Protein AF-A0A7L2WLI4-F1 (afdb_monomer)

Secondary structure (DSSP, 8-state):
--TTHHHHHHHHHHGGG-S-HHHHHHHHHHHHHHHTSHHHHHHHHHHHHS-S----S-------------HHHHHHHHHTS-SSS-HHHHHHHHHHHHHHH-S-SS-HHHHHHHHHHHHHH-TT-HHHHHHHHHHHTS-HHHHHHHHHH--HHHHHHHHHHHHHHTTTT---SS--TT-HHHHHHHHHHHHHHHHHHHHTTTSTTHHHHHHHHHT-GGGHHHHHHHHT-S-HHHHHHHHHHHHHHTTSTT--

Organism: Pandion haliaetus (NCBI:txid56262)

pLDDT: mean 70.43, std 18.92, range [28.69, 95.5]

Nearest PDB structures (foldseek):
  5ufl-assembly1_A  TM=8.492E-01  e=2.300E-17  Homo sapiens
  5ufl-assembly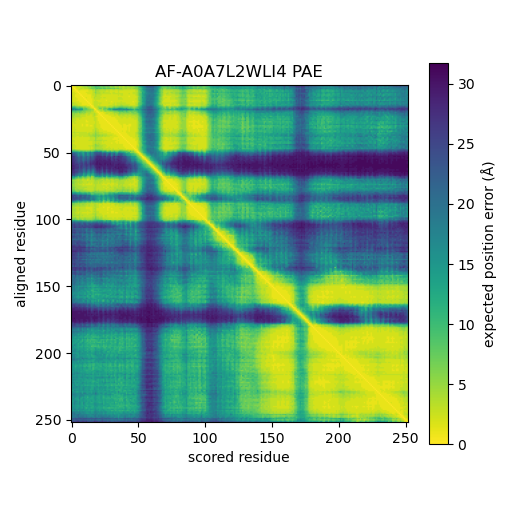1_B  TM=8.274E-01  e=3.151E-17  Homo sapiens
  7wtu-assembly1_K  TM=4.190E-01  e=8.688E-01  Homo sapiens
  5uwi-assembly1_C  TM=3.437E-01  e=1.425E+00  Saccharomyces cerevisiae
  7f70-assembly1_A  TM=2.544E-01  e=6.281E+00  Mycobacterium tuberculosis H37Rv

Sequence (252 aa):
RYEHFNSCLGQVLDLLHGRDPDSSFKILELLLAFCSVIELRHTLRQAILEPSGLPVSGNTRFVTRSKTFEPSVALVHLSSQPLDGSEDCSVLALQLFKEIFEVPRQIIEFKSFLAATFLKKCQRTVKAINVLTNILFIDEILKMHASKVLTASQCTSLIEHQFTYSGIDTGFGTKAVDSKMCKLAADTILKTLDLMSRLKQDVPGMEVSFYKILQDQRLIMPLTFALTSDHREQVQVGLRILFEAAHLPDFP

InterPro domains:
  IPR042510 Protein CIP2A [PTHR23161] (119-252)
  IPR048701 CIP2A, N-terminal [PF21044] (1-102)
  IPR048701 CIP2A, N-terminal [PF21044] (119-252)

Solvent-accessible surface area (backbone atoms only — not comparable to full-atom values): 14682 Å² total; per-residue (Å²): 132,72,88,58,49,70,62,54,47,52,57,57,45,60,50,54,75,52,90,48,65,71,61,41,35,55,50,40,53,51,54,46,56,36,48,76,36,71,71,48,28,55,53,52,35,47,68,44,69,49,70,97,78,73,82,85,73,90,76,94,74,96,69,82,86,65,86,74,84,51,52,47,59,41,42,52,52,44,47,58,56,72,73,80,89,50,53,66,42,25,50,41,38,41,51,42,49,40,64,58,57,69,59,84,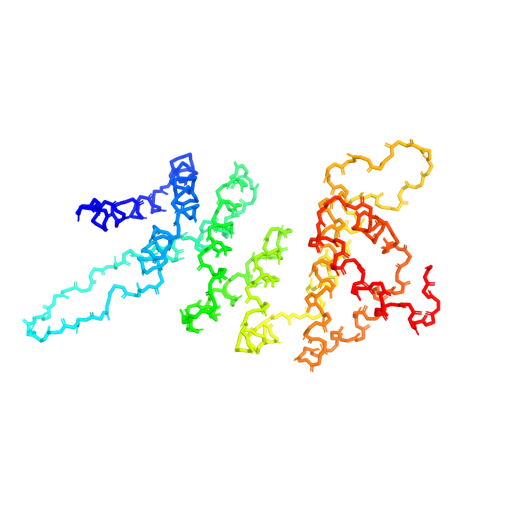74,89,62,72,70,61,52,46,54,47,50,55,54,44,66,74,59,50,87,77,49,64,65,53,51,58,34,49,45,59,56,46,73,68,36,74,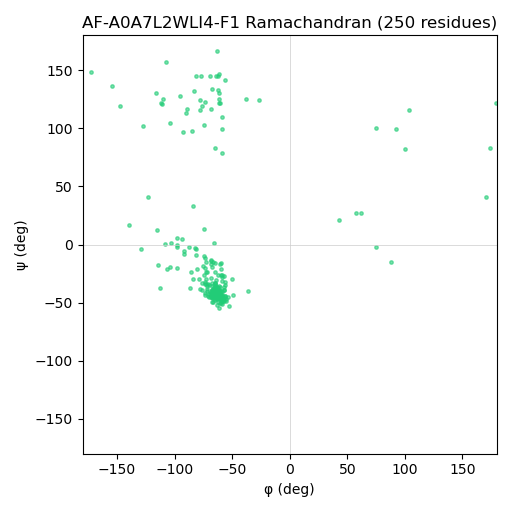70,44,45,58,49,46,34,75,72,53,51,39,67,59,55,50,52,51,42,52,48,36,49,64,74,47,51,79,81,70,80,86,78,101,75,76,90,78,47,70,60,43,56,50,35,23,54,37,42,53,49,51,49,57,45,41,70,74,36,25,89,67,21,82,64,21,44,66,53,46,58,56,52,53,43,36,69,76,47,57,59,34,40,50,55,19,65,72,43,91,45,66,71,45,27,54,53,28,50,53,53,46,65,65,30,71,78,45,82,76,46,117

Radius of gyration: 20.71 Å; Cα contacts (8 Å, |Δi|>4): 241; chains: 1; bounding box: 74×34×49 Å

Foldseek 3Di:
DDPCLLVVLLVLLVCLVDPDLVSLLVSLVVLVVLLVPPVSLVSNLCSQQPPPDDDPDDDDDDDDDDPPDRSVVSLLVQLQDDPPPRVSSVLSSLVSLQSSQLDQDDDLPSLLVSLQSLLVRVLDDLSSLVSLLSNVVRDPSSLLSNLVRDALVSLLVLLVVLLVVLPLPDDDDDDRLDDPSNLSSLLSNLSSLVSLVSNVVSHPPSVVSSLVVQLDPSNVSSLVSQCPDPDPVSNVSSVVSCVVSVPDPNRD

Structure (mmCIF, N/CA/C/O backbone):
data_AF-A0A7L2WLI4-F1
#
_entry.id   AF-A0A7L2WLI4-F1
#
loop_
_atom_site.group_PDB
_atom_site.id
_atom_site.type_symbol
_atom_site.label_atom_id
_atom_site.label_alt_id
_atom_site.label_comp_id
_atom_site.label_asym_id
_atom_site.label_entity_id
_atom_site.label_seq_id
_atom_site.pdbx_PDB_ins_code
_atom_site.Cartn_x
_atom_site.Cartn_y
_atom_site.Cartn_z
_atom_site.occupancy
_atom_site.B_iso_or_equiv
_atom_site.auth_seq_id
_atom_site.auth_comp_id
_atom_site.auth_asym_id
_atom_site.auth_atom_id
_atom_site.pdbx_PDB_model_num
ATOM 1 N N . ARG A 1 1 ? 22.230 -14.334 -23.430 1.00 73.12 1 ARG A N 1
ATOM 2 C CA . ARG A 1 1 ? 22.178 -13.083 -22.633 1.00 73.12 1 ARG A CA 1
ATOM 3 C C . ARG A 1 1 ? 22.424 -11.946 -23.615 1.00 73.12 1 ARG A C 1
ATOM 5 O O . ARG A 1 1 ? 23.382 -12.059 -24.362 1.00 73.12 1 ARG A O 1
ATOM 12 N N . TYR A 1 2 ? 21.539 -10.957 -23.719 1.00 87.19 2 TYR A N 1
ATOM 13 C CA . TYR A 1 2 ? 21.708 -9.882 -24.704 1.00 87.19 2 TYR A CA 1
ATOM 14 C C . TYR A 1 2 ? 22.785 -8.902 -24.223 1.00 87.19 2 TYR A C 1
ATOM 16 O O . TYR A 1 2 ? 22.653 -8.323 -23.148 1.00 87.19 2 TYR A O 1
ATOM 24 N N . GLU A 1 3 ? 23.864 -8.759 -24.990 1.00 85.50 3 GLU A N 1
ATOM 25 C CA . GLU A 1 3 ? 25.086 -8.061 -24.559 1.00 85.50 3 GLU A CA 1
ATOM 26 C C . GLU A 1 3 ? 24.889 -6.551 -24.394 1.00 85.50 3 GLU A C 1
ATOM 28 O O . GLU A 1 3 ? 25.499 -5.929 -23.528 1.00 85.50 3 GLU A O 1
ATOM 33 N N . HIS A 1 4 ? 23.968 -5.965 -25.160 1.00 89.12 4 HIS A N 1
ATOM 34 C CA . HIS A 1 4 ? 23.687 -4.531 -25.112 1.00 89.12 4 HIS A CA 1
ATOM 35 C C . HIS A 1 4 ? 22.547 -4.161 -24.159 1.00 89.12 4 HIS A C 1
ATOM 37 O O . HIS A 1 4 ? 22.184 -2.989 -24.086 1.00 89.12 4 HIS A O 1
ATOM 43 N N . PHE A 1 5 ? 21.993 -5.119 -23.403 1.00 87.62 5 PHE A N 1
ATOM 44 C CA . PHE A 1 5 ? 20.813 -4.882 -22.565 1.00 87.62 5 PHE A CA 1
ATOM 45 C C . PHE A 1 5 ? 21.002 -3.714 -21.590 1.00 87.62 5 PHE A C 1
ATOM 47 O O . PHE A 1 5 ? 20.150 -2.838 -21.537 1.00 87.62 5 PHE A O 1
ATOM 54 N N . ASN A 1 6 ? 22.135 -3.646 -20.883 1.00 85.31 6 ASN A N 1
ATOM 55 C CA . ASN A 1 6 ? 22.412 -2.569 -19.922 1.00 85.31 6 ASN A CA 1
ATOM 56 C C . ASN A 1 6 ? 22.463 -1.184 -20.585 1.00 85.31 6 ASN A C 1
ATOM 58 O O . ASN A 1 6 ? 21.967 -0.210 -20.027 1.00 85.31 6 ASN A O 1
ATOM 62 N N . SER A 1 7 ? 23.045 -1.098 -21.785 1.00 85.38 7 SER A N 1
ATOM 63 C CA . SER A 1 7 ? 23.128 0.162 -22.530 1.00 85.38 7 SER A CA 1
ATOM 64 C C . SER A 1 7 ? 21.759 0.583 -23.061 1.00 85.38 7 SER A C 1
ATOM 66 O O . SER A 1 7 ? 21.372 1.739 -22.902 1.00 85.38 7 SER A O 1
ATOM 68 N N . CYS A 1 8 ? 20.995 -0.361 -23.622 1.00 88.94 8 CYS A N 1
ATOM 69 C CA . CYS A 1 8 ? 19.622 -0.118 -24.057 1.00 88.94 8 CYS A CA 1
ATOM 70 C C . CYS A 1 8 ? 18.731 0.293 -22.881 1.00 88.94 8 CYS A C 1
ATOM 72 O O . CYS A 1 8 ? 17.931 1.210 -23.012 1.00 88.94 8 CYS A O 1
ATOM 74 N N . LEU A 1 9 ? 18.894 -0.346 -21.724 1.00 89.56 9 LEU A N 1
ATOM 75 C CA . LEU A 1 9 ? 18.141 -0.025 -20.522 1.00 89.56 9 LEU A CA 1
ATOM 76 C C . LEU A 1 9 ? 18.422 1.403 -20.038 1.00 89.56 9 LEU A C 1
ATOM 78 O O . LEU A 1 9 ? 17.476 2.112 -19.716 1.00 89.56 9 LEU A O 1
ATOM 82 N N . GLY A 1 10 ? 19.684 1.845 -20.031 1.00 86.00 10 GLY A N 1
ATOM 83 C CA . GLY A 1 10 ? 20.028 3.232 -19.698 1.00 86.00 10 GLY A CA 1
ATOM 84 C C . GLY A 1 10 ? 19.313 4.237 -20.604 1.00 86.00 10 GLY A C 1
ATOM 85 O O . GLY A 1 10 ? 18.655 5.147 -20.114 1.00 86.00 10 GLY A O 1
ATOM 86 N N . GLN A 1 11 ? 19.331 3.992 -21.918 1.00 87.56 11 GLN A N 1
ATOM 87 C CA . GLN A 1 11 ? 18.620 4.831 -22.891 1.00 87.56 11 GLN A CA 1
ATOM 88 C C . GLN A 1 11 ? 17.103 4.826 -22.664 1.00 87.56 11 GLN A C 1
ATOM 90 O O . GLN A 1 11 ? 16.466 5.869 -22.760 1.00 87.56 11 GLN A O 1
ATOM 95 N N . VAL A 1 12 ? 16.514 3.669 -22.339 1.00 89.88 12 VAL A N 1
ATOM 96 C CA . VAL A 1 12 ? 15.082 3.560 -22.011 1.00 89.88 12 VAL A CA 1
ATOM 97 C C . VAL A 1 12 ? 14.744 4.349 -20.744 1.00 89.88 12 VAL A C 1
ATOM 99 O O . VAL A 1 12 ? 13.711 5.011 -20.703 1.00 89.88 12 VAL A O 1
ATOM 102 N N . LEU A 1 13 ? 15.603 4.313 -19.722 1.00 87.31 13 LEU A N 1
ATOM 103 C CA . LEU A 1 13 ? 15.405 5.085 -18.494 1.00 87.31 13 LEU A CA 1
ATOM 104 C C . LEU A 1 13 ? 15.495 6.592 -18.755 1.00 87.31 13 LEU A C 1
ATOM 106 O O . LEU A 1 13 ? 14.666 7.327 -18.227 1.00 87.31 13 LEU A O 1
ATOM 110 N N . ASP A 1 14 ? 16.417 7.049 -19.606 1.00 85.00 14 ASP A N 1
ATOM 111 C CA . ASP A 1 14 ? 16.547 8.468 -19.980 1.00 85.00 14 ASP A CA 1
ATOM 112 C C . ASP A 1 14 ? 15.267 9.034 -20.624 1.00 85.00 14 ASP A C 1
ATOM 114 O O . ASP A 1 14 ? 14.954 10.220 -20.477 1.00 85.00 14 ASP A O 1
ATOM 118 N N . LEU A 1 15 ? 14.469 8.183 -21.280 1.00 86.62 15 LEU A N 1
ATOM 119 C CA . LEU A 1 15 ? 13.184 8.578 -21.861 1.00 86.62 15 LEU A CA 1
ATOM 120 C C . LEU A 1 15 ? 12.121 8.931 -20.802 1.00 86.62 15 LEU A C 1
ATOM 122 O O . LEU A 1 15 ? 11.161 9.627 -21.133 1.00 86.62 15 LEU A O 1
ATOM 126 N N . LEU A 1 16 ? 12.304 8.550 -19.529 1.00 81.69 16 LEU A N 1
ATOM 127 C CA . LEU A 1 16 ? 11.421 8.963 -18.425 1.00 81.69 16 LEU A CA 1
ATOM 128 C C . LEU A 1 16 ? 11.500 10.474 -18.127 1.00 81.69 16 LEU A C 1
ATOM 130 O O . LEU A 1 16 ? 10.628 11.004 -17.443 1.00 81.69 16 LEU A O 1
ATOM 134 N N . HIS A 1 17 ? 12.520 11.186 -18.628 1.00 73.38 17 HIS A N 1
ATOM 135 C CA . HIS A 1 17 ? 12.571 12.656 -18.581 1.00 73.38 17 HIS A CA 1
ATOM 136 C C . HIS A 1 17 ? 11.612 13.319 -19.594 1.00 73.38 17 HIS A C 1
ATOM 138 O O . HIS A 1 17 ? 11.440 14.544 -19.594 1.00 73.38 17 HIS A O 1
ATOM 144 N N . GLY A 1 18 ? 11.025 12.543 -20.510 1.00 68.81 18 GLY A N 1
ATOM 145 C CA . GLY A 1 18 ? 10.082 13.044 -21.502 1.00 68.81 18 GLY A CA 1
ATOM 146 C C . GLY A 1 18 ? 8.903 13.773 -20.852 1.00 68.81 18 GLY A C 1
ATOM 147 O O . GLY A 1 18 ? 8.398 13.370 -19.811 1.00 68.81 18 GLY A O 1
ATOM 148 N N . ARG A 1 19 ? 8.449 14.872 -21.467 1.00 65.88 19 ARG A N 1
ATOM 149 C CA . ARG A 1 19 ? 7.249 15.602 -21.011 1.00 65.88 19 ARG A CA 1
ATOM 150 C C . ARG A 1 19 ? 5.939 14.981 -21.498 1.00 65.88 19 ARG A C 1
ATOM 152 O O . ARG A 1 19 ? 4.883 15.494 -21.149 1.00 65.88 19 ARG A O 1
ATOM 159 N N . ASP A 1 20 ? 6.016 13.934 -22.315 1.00 82.25 20 ASP A N 1
ATOM 160 C CA . ASP A 1 20 ? 4.858 13.282 -22.912 1.00 82.25 20 ASP A CA 1
ATOM 161 C C . ASP A 1 20 ? 4.319 12.160 -21.998 1.00 82.25 20 ASP A C 1
ATOM 163 O O . ASP A 1 20 ? 5.048 11.192 -21.731 1.00 82.25 20 ASP A O 1
ATOM 167 N N . PRO A 1 21 ? 3.077 12.275 -21.488 1.00 76.00 21 PRO A N 1
ATOM 168 C CA . PRO A 1 21 ? 2.482 11.274 -20.605 1.00 76.00 21 PRO A CA 1
ATOM 169 C C . PRO A 1 21 ? 2.285 9.915 -21.283 1.00 76.00 21 PRO A C 1
ATOM 171 O O . PRO A 1 21 ? 2.561 8.895 -20.657 1.00 76.00 21 PRO A O 1
ATOM 174 N N . ASP A 1 22 ? 1.886 9.882 -22.558 1.00 81.75 22 ASP A N 1
ATOM 175 C CA . ASP A 1 22 ? 1.618 8.631 -23.284 1.00 81.75 22 ASP A CA 1
ATOM 176 C C . ASP A 1 22 ? 2.904 7.824 -23.512 1.00 81.75 22 ASP A C 1
ATOM 178 O O . ASP A 1 22 ? 2.949 6.608 -23.296 1.00 81.75 22 ASP A O 1
ATOM 182 N N . SER A 1 23 ? 3.993 8.507 -23.870 1.00 86.19 23 SER A N 1
ATOM 183 C CA . SER A 1 23 ? 5.324 7.899 -23.949 1.00 86.19 23 SER A CA 1
ATOM 184 C C . SER A 1 23 ? 5.785 7.381 -22.588 1.00 86.19 23 SER A C 1
ATOM 186 O O . SER A 1 23 ? 6.244 6.243 -22.485 1.00 86.19 23 SER A O 1
ATOM 188 N N . SER A 1 24 ? 5.624 8.183 -21.530 1.00 86.12 24 SER A N 1
ATOM 189 C CA . SER A 1 24 ? 5.993 7.791 -20.161 1.00 86.12 24 SER A CA 1
ATOM 190 C C . SER A 1 24 ? 5.220 6.555 -19.700 1.00 86.12 24 SER A C 1
ATOM 192 O O . SER A 1 24 ? 5.807 5.647 -19.112 1.00 86.12 24 SER A O 1
ATOM 194 N N . PHE A 1 25 ? 3.931 6.471 -20.031 1.00 85.06 25 PHE A N 1
ATOM 195 C CA . PHE A 1 25 ? 3.086 5.315 -19.751 1.00 85.06 25 PHE A CA 1
ATOM 196 C C . PHE A 1 25 ? 3.635 4.044 -20.408 1.00 85.06 25 PHE A C 1
ATOM 198 O O . PHE A 1 25 ? 3.858 3.041 -19.728 1.00 85.06 25 PHE A O 1
ATOM 205 N N . LYS A 1 26 ? 3.937 4.094 -21.712 1.00 90.00 26 LYS A N 1
ATOM 206 C CA . LYS A 1 26 ? 4.471 2.938 -22.452 1.00 90.00 26 LYS A CA 1
ATOM 207 C C . LYS A 1 26 ? 5.841 2.494 -21.956 1.00 90.00 26 LYS A C 1
ATOM 209 O O . LYS A 1 26 ? 6.119 1.296 -21.903 1.00 90.00 26 LYS A O 1
ATOM 214 N N . ILE A 1 27 ? 6.683 3.443 -21.556 1.00 91.38 27 ILE A N 1
ATOM 215 C CA . ILE A 1 27 ? 7.973 3.136 -20.936 1.00 91.38 27 ILE A CA 1
ATOM 216 C C . ILE A 1 27 ? 7.746 2.410 -19.608 1.00 91.38 27 ILE A C 1
ATOM 218 O O . ILE A 1 27 ? 8.353 1.369 -19.374 1.00 91.38 27 ILE A O 1
ATOM 222 N N . LEU A 1 28 ? 6.840 2.897 -18.757 1.00 88.69 28 LEU A N 1
ATOM 223 C CA . LEU A 1 28 ? 6.534 2.251 -17.480 1.00 88.69 28 LEU A CA 1
ATOM 224 C C . LEU A 1 28 ? 5.943 0.838 -17.656 1.00 88.69 28 LEU A C 1
ATOM 226 O O . LEU A 1 28 ? 6.337 -0.063 -16.915 1.00 88.69 28 LEU A O 1
ATOM 230 N N . GLU A 1 29 ? 5.075 0.608 -18.651 1.00 90.88 29 GLU A N 1
ATOM 231 C CA . GLU A 1 29 ? 4.583 -0.740 -18.998 1.00 90.88 29 GLU A CA 1
ATOM 232 C C . GLU A 1 29 ? 5.736 -1.684 -19.372 1.00 90.88 29 GLU A C 1
ATOM 234 O O . GLU A 1 29 ? 5.794 -2.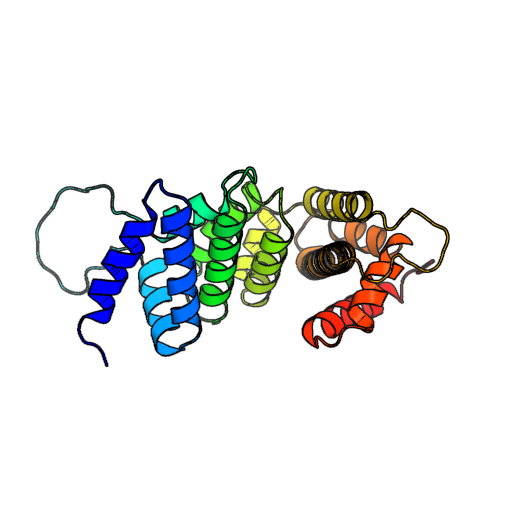821 -18.898 1.00 90.88 29 GLU A O 1
ATOM 239 N N . LEU A 1 30 ? 6.690 -1.208 -20.178 1.00 93.31 30 LEU A N 1
ATOM 240 C CA . LEU A 1 30 ? 7.869 -1.982 -20.566 1.00 93.31 30 LEU A CA 1
ATOM 241 C C . LEU A 1 30 ? 8.754 -2.326 -19.358 1.00 93.31 30 LEU A C 1
ATOM 243 O O . LEU A 1 30 ? 9.205 -3.465 -19.222 1.00 93.31 30 LEU A O 1
ATOM 247 N N . LEU A 1 31 ? 8.991 -1.364 -18.464 1.00 92.19 31 LEU A N 1
ATOM 248 C CA . LEU A 1 31 ? 9.792 -1.590 -17.259 1.00 92.19 31 LEU A CA 1
ATOM 249 C C . LEU A 1 31 ? 9.125 -2.611 -16.322 1.00 92.19 31 LEU A C 1
ATOM 251 O O . LEU A 1 31 ? 9.803 -3.483 -15.780 1.00 92.19 31 LEU A O 1
ATOM 255 N N . LEU A 1 32 ? 7.797 -2.569 -16.186 1.00 87.44 32 LEU A N 1
ATOM 256 C CA . LEU A 1 32 ? 7.033 -3.581 -15.448 1.00 87.44 32 LEU A CA 1
ATOM 257 C C . LEU A 1 32 ? 7.082 -4.961 -16.117 1.00 87.44 32 LEU A C 1
ATOM 259 O O . LEU A 1 32 ? 7.180 -5.982 -15.430 1.00 87.44 32 LEU A O 1
ATOM 263 N N . ALA A 1 33 ? 7.085 -5.019 -17.450 1.00 91.75 33 ALA A N 1
ATOM 264 C CA . ALA A 1 33 ? 7.297 -6.272 -18.168 1.00 91.75 33 ALA A CA 1
ATOM 265 C C . ALA A 1 33 ? 8.688 -6.863 -17.865 1.00 91.75 33 ALA A C 1
ATOM 267 O O . ALA A 1 33 ? 8.802 -8.067 -17.632 1.00 91.75 33 ALA A O 1
ATOM 268 N N . PHE A 1 34 ? 9.734 -6.032 -17.760 1.00 91.81 34 PHE A N 1
ATOM 269 C CA . PHE A 1 34 ? 11.053 -6.485 -17.300 1.00 91.81 34 PHE A CA 1
ATOM 270 C C . PHE A 1 34 ? 11.031 -6.997 -15.860 1.00 91.81 34 PHE A C 1
ATOM 272 O O . PHE A 1 34 ? 11.688 -7.996 -15.572 1.00 91.81 34 PHE A O 1
ATOM 279 N N . CYS A 1 35 ? 10.244 -6.391 -14.968 1.00 86.00 35 CYS A N 1
ATOM 280 C CA . CYS A 1 35 ? 10.073 -6.905 -13.610 1.00 86.00 35 CYS A CA 1
ATOM 281 C C . CYS A 1 35 ? 9.512 -8.334 -13.579 1.00 86.00 35 CYS A C 1
ATOM 283 O O . CYS A 1 35 ? 9.818 -9.074 -12.650 1.00 86.00 35 CYS A O 1
ATOM 285 N N . SER A 1 36 ? 8.761 -8.779 -14.587 1.00 87.75 36 SER A N 1
ATOM 286 C CA . SER A 1 36 ? 8.237 -10.155 -14.632 1.00 87.75 36 SER A CA 1
ATOM 287 C C . SER A 1 36 ? 9.327 -11.224 -14.838 1.00 87.75 36 SER A C 1
ATOM 289 O O . SER A 1 36 ? 9.072 -12.405 -14.615 1.00 87.75 36 SER A O 1
ATOM 291 N N . VAL A 1 37 ? 10.549 -10.829 -15.221 1.00 90.50 37 VAL A N 1
ATOM 292 C CA . VAL A 1 37 ? 11.717 -11.713 -15.375 1.00 90.50 37 VAL A CA 1
ATOM 293 C C . VAL A 1 37 ? 12.740 -11.397 -14.283 1.00 90.50 37 VAL A C 1
ATOM 295 O O . VAL A 1 37 ? 13.238 -10.276 -14.205 1.00 90.50 37 VAL A O 1
ATOM 298 N N . ILE A 1 38 ? 13.091 -12.381 -13.449 1.00 83.31 38 ILE A N 1
ATOM 299 C CA . ILE A 1 38 ? 13.920 -12.188 -12.242 1.00 83.31 38 ILE A CA 1
ATOM 300 C C . ILE A 1 38 ? 15.262 -11.514 -12.567 1.00 83.31 38 ILE A C 1
ATOM 302 O O . ILE A 1 38 ? 15.634 -10.527 -11.931 1.00 83.31 38 ILE A O 1
ATOM 306 N N . GLU A 1 39 ? 15.985 -11.997 -13.578 1.00 86.00 39 GLU A N 1
ATOM 307 C CA . GLU A 1 39 ? 17.292 -11.451 -13.950 1.00 86.00 39 GLU A CA 1
ATOM 308 C C . GLU A 1 39 ? 17.194 -10.009 -14.462 1.00 86.00 39 GLU A C 1
ATOM 310 O O . GLU A 1 39 ? 18.042 -9.181 -14.128 1.00 86.00 39 GLU A O 1
ATOM 315 N N . LEU A 1 40 ? 16.148 -9.687 -15.233 1.00 89.62 40 LEU A N 1
ATOM 316 C CA . LEU A 1 40 ? 15.933 -8.334 -15.752 1.00 89.62 40 LEU A CA 1
ATOM 317 C C . LEU A 1 40 ? 15.493 -7.381 -14.643 1.00 89.62 40 LEU A C 1
ATOM 319 O O . LEU A 1 40 ? 15.976 -6.254 -14.594 1.00 89.62 40 LEU A O 1
ATOM 323 N N . ARG A 1 41 ? 14.650 -7.845 -13.712 1.00 86.06 41 ARG A N 1
ATOM 324 C CA . ARG A 1 41 ? 14.264 -7.108 -12.502 1.00 86.06 41 ARG A CA 1
ATOM 325 C C . ARG A 1 41 ? 15.492 -6.706 -11.687 1.00 86.06 41 ARG A C 1
ATOM 327 O O . ARG A 1 41 ? 15.584 -5.561 -11.250 1.00 86.06 41 ARG A O 1
ATOM 334 N N . HIS A 1 42 ? 16.449 -7.617 -11.503 1.00 82.62 42 HIS A N 1
ATOM 335 C CA . HIS A 1 42 ? 17.697 -7.322 -10.793 1.00 82.62 42 HIS A CA 1
ATOM 336 C C . HIS A 1 42 ? 18.537 -6.257 -11.500 1.00 82.62 42 HIS A C 1
ATOM 338 O O . HIS A 1 42 ? 18.996 -5.314 -10.856 1.00 82.62 42 HIS A O 1
ATOM 344 N N . THR A 1 43 ? 18.702 -6.372 -12.816 1.00 86.50 43 THR A N 1
ATOM 345 C CA . THR A 1 43 ? 19.438 -5.384 -13.612 1.00 86.50 43 THR A CA 1
ATOM 346 C C . THR A 1 43 ? 18.744 -4.020 -13.626 1.00 86.50 43 THR A C 1
ATOM 348 O O . THR A 1 43 ? 19.392 -2.994 -13.437 1.00 86.50 43 THR A O 1
ATOM 351 N N . LEU A 1 44 ? 17.419 -4.002 -13.776 1.00 87.44 44 LEU A N 1
ATOM 352 C CA . LEU A 1 44 ? 16.588 -2.801 -13.713 1.00 87.44 44 LEU A CA 1
ATOM 353 C C . LEU A 1 44 ? 16.710 -2.095 -12.364 1.00 87.44 44 LEU A C 1
ATOM 355 O O . LEU A 1 44 ? 16.902 -0.883 -12.300 1.00 87.44 44 LEU A O 1
ATOM 359 N N . ARG A 1 45 ? 16.657 -2.869 -11.281 1.00 79.44 45 ARG A N 1
ATOM 360 C CA . ARG A 1 45 ? 16.852 -2.368 -9.924 1.00 79.44 45 ARG A CA 1
ATOM 361 C C . ARG A 1 45 ? 18.216 -1.705 -9.752 1.00 79.44 45 ARG A C 1
ATOM 363 O O . ARG A 1 45 ? 18.272 -0.621 -9.182 1.00 79.44 45 ARG A O 1
ATOM 370 N N . GLN A 1 46 ? 19.290 -2.347 -10.210 1.00 78.69 46 GLN A N 1
ATOM 371 C CA . GLN A 1 46 ? 20.635 -1.770 -10.137 1.00 78.69 46 GLN A CA 1
ATOM 372 C C . GLN A 1 46 ? 20.703 -0.453 -10.912 1.00 78.69 46 GLN A C 1
ATOM 374 O O . GLN A 1 46 ? 21.143 0.546 -10.362 1.00 78.69 46 GLN A O 1
ATOM 379 N N . ALA A 1 47 ? 20.168 -0.416 -12.133 1.00 83.00 47 ALA A N 1
ATOM 380 C CA . ALA A 1 47 ? 20.173 0.788 -12.961 1.00 83.00 47 ALA A CA 1
ATOM 381 C C . ALA A 1 47 ? 19.361 1.961 -12.372 1.00 83.00 47 ALA A C 1
ATOM 383 O O . ALA A 1 47 ? 19.696 3.116 -12.616 1.00 83.00 47 ALA A O 1
ATOM 384 N N . ILE A 1 48 ? 18.292 1.685 -11.616 1.00 79.12 48 ILE A N 1
ATOM 385 C CA . ILE A 1 48 ? 17.442 2.724 -11.010 1.00 79.12 48 ILE A CA 1
ATOM 386 C C . ILE A 1 48 ? 17.973 3.188 -9.649 1.00 79.12 48 ILE A C 1
ATOM 388 O O . ILE A 1 48 ? 17.829 4.365 -9.311 1.00 79.12 48 ILE A O 1
ATOM 392 N N . LEU A 1 49 ? 18.518 2.273 -8.841 1.00 70.88 49 LEU A N 1
ATOM 393 C CA . LEU A 1 49 ? 18.854 2.548 -7.443 1.00 70.88 49 LEU A CA 1
ATOM 394 C C . LEU A 1 49 ? 20.344 2.763 -7.177 1.00 70.88 49 LEU A C 1
ATOM 396 O O . LEU A 1 49 ? 20.673 3.317 -6.127 1.00 70.88 49 LEU A O 1
ATOM 400 N N . GLU A 1 50 ? 21.242 2.322 -8.058 1.00 67.75 50 GLU A N 1
ATOM 401 C CA . GLU A 1 50 ? 22.646 2.691 -7.921 1.00 67.75 50 GLU A CA 1
ATOM 402 C C . GLU A 1 50 ? 22.843 4.120 -8.436 1.00 67.75 50 GLU A C 1
ATOM 404 O O . GLU A 1 50 ? 22.497 4.419 -9.581 1.00 67.75 50 GLU A O 1
ATOM 409 N N . PRO A 1 51 ? 23.395 5.030 -7.616 1.00 49.34 51 PRO A N 1
ATOM 410 C CA . PRO A 1 51 ? 23.804 6.327 -8.113 1.00 49.34 51 PRO A CA 1
ATOM 411 C C . PRO A 1 51 ? 24.886 6.101 -9.167 1.00 49.34 51 PRO A C 1
ATOM 413 O O . PRO A 1 51 ? 25.854 5.378 -8.926 1.00 49.34 51 PRO A O 1
ATOM 416 N N . SER A 1 52 ? 24.735 6.732 -10.329 1.00 48.09 52 SER A N 1
ATOM 417 C CA . SER A 1 52 ? 25.756 6.815 -11.376 1.00 48.09 52 SER A CA 1
ATOM 418 C C . SER A 1 52 ? 27.016 7.489 -10.809 1.00 48.09 52 SER A C 1
ATOM 420 O O . SER A 1 52 ? 27.211 8.693 -10.963 1.00 48.09 52 SER A O 1
ATOM 422 N N . GLY A 1 53 ? 27.836 6.752 -10.056 1.00 45.47 53 GLY A N 1
ATOM 423 C CA . GLY A 1 53 ? 28.833 7.377 -9.192 1.00 45.47 53 GLY A CA 1
ATOM 424 C C . GLY A 1 53 ? 29.565 6.455 -8.221 1.00 45.47 53 GLY A C 1
ATOM 425 O O . GLY A 1 53 ? 29.831 6.871 -7.099 1.00 45.47 53 GLY A O 1
ATOM 426 N N . LEU A 1 54 ?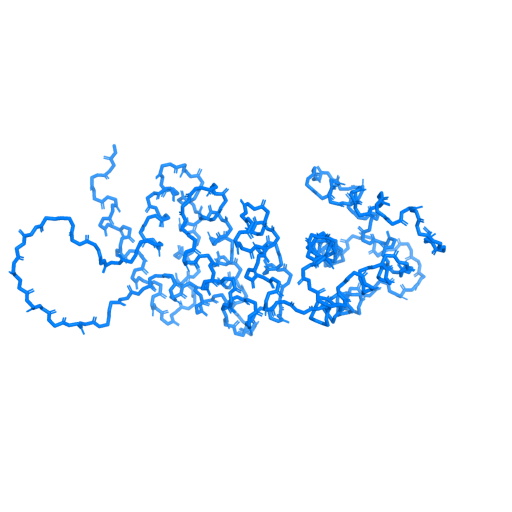 29.954 5.248 -8.634 1.00 28.83 54 LEU A N 1
ATOM 427 C CA . LEU A 1 54 ? 31.073 4.539 -8.005 1.00 28.83 54 LEU A CA 1
ATOM 428 C C . LEU A 1 54 ? 32.066 4.113 -9.093 1.00 28.83 54 LEU A C 1
ATOM 430 O O . LEU A 1 54 ? 31.822 3.138 -9.802 1.00 28.83 54 LEU A O 1
ATOM 434 N N . PRO A 1 55 ? 33.191 4.831 -9.263 1.00 33.78 55 PRO A N 1
ATOM 435 C CA . PRO A 1 55 ? 34.285 4.333 -10.072 1.00 33.78 55 PRO A CA 1
ATOM 436 C C . PRO A 1 55 ? 34.991 3.232 -9.276 1.00 33.78 55 PRO A C 1
ATOM 438 O O . PRO A 1 55 ? 35.773 3.504 -8.366 1.00 33.78 55 PRO A O 1
ATOM 441 N N . VAL A 1 56 ? 34.734 1.972 -9.622 1.00 36.31 56 VAL A N 1
ATOM 442 C CA . VAL A 1 56 ? 35.721 0.925 -9.356 1.00 36.31 56 VAL A CA 1
ATOM 443 C C . VAL A 1 56 ? 36.788 1.058 -10.436 1.00 36.31 56 VAL A C 1
ATOM 445 O O . VAL A 1 56 ? 36.520 0.838 -11.613 1.00 36.31 56 VAL A O 1
ATOM 448 N N . SER A 1 57 ? 37.996 1.395 -9.987 1.00 36.94 57 SER A N 1
ATOM 449 C CA . SER A 1 57 ? 39.262 1.468 -10.726 1.00 36.94 57 SER A CA 1
ATOM 450 C C . SER A 1 57 ? 39.721 2.884 -11.081 1.00 36.94 57 SER A C 1
ATOM 452 O O . SER A 1 57 ? 39.076 3.634 -11.811 1.00 36.94 57 SER A O 1
ATOM 454 N N . GLY A 1 58 ? 40.867 3.244 -10.501 1.00 37.09 58 GLY A N 1
ATOM 455 C CA . GLY A 1 58 ? 41.472 4.560 -10.588 1.00 37.09 58 GLY A CA 1
ATOM 456 C C . GLY A 1 58 ? 41.966 4.906 -11.988 1.00 37.09 58 GLY A C 1
ATOM 457 O O . GLY A 1 58 ? 42.684 4.139 -12.618 1.00 37.09 58 GLY A O 1
ATOM 458 N N . ASN A 1 59 ? 41.641 6.112 -12.441 1.00 28.69 59 ASN A N 1
ATOM 459 C CA . ASN A 1 59 ? 42.645 7.116 -12.774 1.00 28.69 59 ASN A CA 1
ATOM 460 C C . ASN A 1 59 ? 41.977 8.456 -13.103 1.00 28.69 59 ASN A C 1
ATOM 462 O O . ASN A 1 59 ? 40.858 8.538 -13.596 1.00 28.69 59 ASN A O 1
ATOM 466 N N . THR A 1 60 ? 42.719 9.501 -12.763 1.00 37.94 60 THR A N 1
ATOM 467 C CA . THR A 1 60 ? 42.508 10.933 -12.983 1.00 37.94 60 THR A CA 1
ATOM 468 C C . THR A 1 60 ? 41.652 11.328 -14.197 1.00 37.94 60 THR A C 1
ATOM 470 O O . THR A 1 60 ? 42.019 11.064 -15.338 1.00 37.94 60 THR A O 1
ATOM 473 N N . ARG A 1 61 ? 40.580 12.102 -13.950 1.00 32.00 61 ARG A N 1
ATOM 474 C CA . ARG A 1 61 ? 40.274 13.389 -14.619 1.00 32.00 61 ARG A CA 1
ATOM 475 C C . ARG A 1 61 ? 38.964 13.983 -14.092 1.00 32.00 61 ARG A C 1
ATOM 477 O O . ARG A 1 61 ? 37.906 13.373 -14.183 1.00 32.00 61 ARG A O 1
ATOM 484 N N . PHE A 1 62 ? 39.058 15.204 -13.566 1.00 37.56 62 PHE A N 1
ATOM 485 C CA . PHE A 1 62 ? 37.919 16.085 -13.324 1.00 37.56 62 PHE A CA 1
ATOM 486 C C . PHE A 1 62 ? 37.195 16.332 -14.654 1.00 37.56 62 PHE A C 1
ATOM 488 O O . PHE A 1 62 ? 37.731 17.010 -15.530 1.00 37.56 62 PHE A O 1
ATOM 495 N N . VAL A 1 63 ? 35.991 15.781 -14.802 1.00 32.78 63 VAL A N 1
ATOM 496 C CA . VAL A 1 63 ? 35.066 16.118 -15.887 1.00 32.78 63 VAL A CA 1
ATOM 497 C C . VAL A 1 63 ? 33.828 16.745 -15.259 1.00 32.78 63 VAL A C 1
ATOM 499 O O . VAL A 1 63 ? 33.283 16.267 -14.268 1.00 32.78 63 VAL A O 1
ATOM 502 N N . THR A 1 64 ? 33.463 17.887 -15.823 1.00 30.81 64 THR A N 1
ATOM 503 C CA . THR A 1 64 ? 32.331 18.755 -15.507 1.00 30.81 64 THR A CA 1
ATOM 504 C C . THR A 1 64 ? 31.057 17.994 -15.142 1.00 30.81 64 THR A C 1
ATOM 506 O O . THR A 1 64 ? 30.553 17.197 -15.928 1.00 30.81 64 THR A O 1
ATOM 509 N N . ARG A 1 65 ? 30.514 18.311 -13.961 1.00 37.88 65 ARG A N 1
ATOM 510 C CA . ARG A 1 65 ? 29.233 17.838 -13.423 1.00 37.88 65 ARG A CA 1
ATOM 511 C C . ARG A 1 65 ? 28.074 18.354 -14.290 1.00 37.88 65 ARG A C 1
ATOM 513 O O . ARG A 1 65 ? 27.479 19.386 -13.982 1.00 37.88 65 ARG A O 1
ATOM 520 N N . SER A 1 66 ? 27.773 17.672 -15.395 1.00 39.06 66 SER A N 1
ATOM 521 C CA . SER A 1 66 ? 26.460 17.768 -16.037 1.00 39.06 66 SER A CA 1
ATOM 522 C C . SER A 1 66 ? 25.417 17.218 -15.060 1.00 39.06 66 SER A C 1
ATOM 524 O O . SER A 1 66 ? 25.720 16.331 -14.263 1.00 39.06 66 SER A O 1
ATOM 526 N N . LYS A 1 67 ? 24.204 17.786 -15.047 1.00 42.56 67 LYS A N 1
ATOM 527 C CA . LYS A 1 67 ? 23.087 17.252 -14.254 1.00 42.56 67 LYS A CA 1
ATOM 528 C C . LYS A 1 67 ? 22.840 15.815 -14.718 1.00 42.56 67 LYS A C 1
ATOM 530 O O . LYS A 1 67 ? 22.246 15.617 -15.772 1.00 42.56 67 LYS A O 1
ATOM 535 N N . THR A 1 68 ? 23.356 14.840 -13.982 1.00 56.09 68 THR A N 1
ATOM 536 C CA . THR A 1 68 ? 23.106 13.424 -14.224 1.00 56.09 68 THR A CA 1
ATOM 537 C C . THR A 1 68 ? 21.610 13.202 -14.086 1.00 56.09 68 THR A C 1
ATOM 539 O O . THR A 1 68 ? 21.023 13.558 -13.064 1.00 56.09 68 THR A O 1
ATOM 542 N N . PHE A 1 69 ? 20.979 12.701 -15.146 1.00 63.88 69 PHE A N 1
ATOM 543 C CA . PHE A 1 69 ? 19.599 12.257 -15.068 1.00 63.88 69 PHE A CA 1
ATOM 544 C C . PHE A 1 69 ? 19.537 11.122 -14.043 1.00 63.88 69 PHE A C 1
ATOM 546 O O . PHE A 1 69 ? 20.276 10.147 -14.154 1.00 63.88 69 PHE A O 1
ATOM 553 N N . GLU A 1 70 ? 18.718 11.295 -13.009 1.00 72.94 70 GLU A N 1
ATOM 554 C CA . GLU A 1 70 ? 18.508 10.293 -11.969 1.00 72.94 70 GLU A CA 1
ATOM 555 C C . GLU A 1 70 ? 17.145 9.630 -12.222 1.00 72.94 70 GLU A C 1
ATOM 557 O O . GLU A 1 70 ? 16.107 10.250 -11.953 1.00 72.94 70 GLU A O 1
ATOM 562 N N . PRO A 1 71 ? 17.112 8.385 -12.744 1.00 75.38 71 PRO A N 1
ATOM 563 C CA . PRO A 1 71 ? 15.868 7.687 -13.084 1.00 75.38 71 PRO A CA 1
ATOM 564 C C . PRO A 1 71 ? 14.916 7.579 -11.893 1.00 75.38 71 PRO A C 1
ATOM 566 O O . PRO A 1 71 ? 13.701 7.701 -12.016 1.00 75.38 71 PRO A O 1
ATOM 569 N N . SER A 1 72 ? 15.483 7.414 -10.706 1.00 70.88 72 SER A N 1
ATOM 570 C CA . SER A 1 72 ? 14.766 7.385 -9.444 1.00 70.88 72 SER A CA 1
ATOM 571 C C . SER A 1 72 ? 14.047 8.698 -9.113 1.00 70.88 72 SER A C 1
ATOM 573 O O . SER A 1 72 ? 12.897 8.668 -8.675 1.00 70.88 72 SER A O 1
ATOM 575 N N . VAL A 1 73 ? 14.668 9.853 -9.366 1.00 72.62 73 VAL A N 1
ATOM 576 C CA . VAL A 1 73 ? 14.039 11.172 -9.188 1.00 72.62 73 VAL A CA 1
ATOM 577 C C . VAL A 1 73 ? 12.915 11.376 -10.201 1.00 72.62 73 VAL A C 1
ATOM 579 O O . VAL A 1 73 ? 11.857 11.894 -9.839 1.00 72.62 73 VAL A O 1
ATOM 582 N N . ALA A 1 74 ? 13.101 10.925 -11.445 1.00 77.38 74 ALA A N 1
ATOM 583 C CA . ALA A 1 74 ? 12.057 10.967 -12.468 1.00 77.38 74 ALA A CA 1
ATOM 584 C C . ALA A 1 74 ? 10.840 10.115 -12.073 1.00 77.38 74 ALA A C 1
ATOM 586 O O . ALA A 1 74 ? 9.709 10.594 -12.132 1.00 77.38 74 ALA A O 1
ATOM 587 N N . LEU A 1 75 ? 11.059 8.896 -11.572 1.00 75.19 75 LEU A N 1
ATOM 588 C CA . LEU A 1 75 ? 9.985 8.029 -11.076 1.00 75.19 75 LEU A CA 1
ATOM 589 C C . LEU A 1 75 ? 9.265 8.626 -9.858 1.00 75.19 75 LEU A C 1
ATOM 591 O O . LEU A 1 75 ? 8.036 8.579 -9.781 1.00 75.19 75 LEU A O 1
ATOM 595 N N . VAL A 1 76 ? 9.998 9.255 -8.931 1.00 70.50 76 VAL A N 1
ATOM 596 C CA . VAL A 1 76 ? 9.391 9.997 -7.813 1.00 70.50 76 VAL A CA 1
ATOM 597 C C . VAL A 1 76 ? 8.540 11.155 -8.340 1.00 70.50 76 VAL A C 1
ATOM 599 O O . VAL A 1 76 ? 7.410 11.344 -7.890 1.00 70.50 76 VAL A O 1
ATOM 602 N N . HIS A 1 77 ? 9.031 11.912 -9.320 1.00 73.62 77 HIS A N 1
ATOM 603 C CA . HIS A 1 77 ? 8.280 13.006 -9.933 1.00 73.62 77 HIS A CA 1
ATOM 604 C C . HIS A 1 77 ? 7.001 12.524 -10.632 1.00 73.62 77 HIS A C 1
ATOM 606 O O . HIS A 1 77 ? 5.953 13.142 -10.437 1.00 73.62 77 HIS A O 1
ATOM 612 N N . LEU A 1 78 ? 7.071 11.420 -11.383 1.00 75.69 78 LEU A N 1
ATOM 613 C CA . LEU A 1 78 ? 5.922 10.793 -12.047 1.00 75.69 78 LEU A CA 1
ATOM 614 C C . LEU A 1 78 ? 4.888 10.308 -11.031 1.00 75.69 78 LEU A C 1
ATOM 616 O O . LEU A 1 78 ? 3.713 10.620 -11.164 1.00 75.69 78 LEU A O 1
ATOM 620 N N . SER A 1 79 ? 5.325 9.657 -9.952 1.00 67.75 79 SER A N 1
ATOM 621 C CA . SER A 1 79 ? 4.426 9.224 -8.871 1.00 67.75 79 SER A CA 1
ATOM 622 C C . SER A 1 79 ? 3.761 10.375 -8.099 1.00 67.75 79 SER A C 1
ATOM 624 O O . SER A 1 79 ? 2.796 10.156 -7.374 1.00 67.75 79 SER A O 1
ATOM 626 N N . SER A 1 80 ? 4.283 11.599 -8.240 1.00 62.28 80 SER A N 1
ATOM 627 C CA . SER A 1 80 ? 3.847 12.787 -7.498 1.00 62.28 80 SER A CA 1
ATOM 628 C C . SER A 1 80 ? 2.960 13.743 -8.304 1.00 62.28 80 SER A C 1
ATOM 630 O O . SER A 1 80 ? 2.643 14.821 -7.793 1.00 62.28 80 SER A O 1
ATOM 632 N N . GLN A 1 81 ? 2.629 13.427 -9.560 1.00 62.44 81 GLN A N 1
ATOM 633 C CA . GLN A 1 81 ? 1.809 14.308 -10.399 1.00 62.44 81 GLN A CA 1
ATOM 634 C C . GLN A 1 81 ? 0.354 14.384 -9.893 1.00 62.44 81 GLN A C 1
ATOM 636 O O . GLN A 1 81 ? -0.168 13.387 -9.386 1.00 62.44 81 GLN A O 1
ATOM 641 N N . PRO A 1 82 ? -0.313 15.553 -10.003 1.00 53.84 82 PRO A N 1
ATOM 642 C CA . PRO A 1 82 ? -1.730 15.693 -9.671 1.00 53.84 82 PRO A CA 1
ATOM 643 C C . PRO A 1 82 ? -2.600 14.799 -10.569 1.00 53.84 82 PRO A C 1
ATOM 645 O O . PRO A 1 82 ? -2.278 14.572 -11.730 1.00 53.84 82 PRO A O 1
ATOM 648 N N . LEU A 1 83 ? -3.705 14.293 -10.015 1.00 54.31 83 LEU A N 1
ATOM 649 C CA . LEU A 1 83 ? -4.541 13.232 -10.602 1.00 54.31 83 LEU A CA 1
ATOM 650 C C . LEU A 1 83 ? -5.431 13.680 -11.780 1.00 54.31 83 LEU A C 1
ATOM 652 O O . LEU A 1 83 ? -6.306 12.933 -12.202 1.00 54.31 83 LEU A O 1
ATOM 656 N N . ASP A 1 84 ? -5.206 14.858 -12.356 1.00 44.56 84 ASP A N 1
ATOM 657 C CA . ASP A 1 84 ? -6.003 15.329 -13.488 1.00 44.56 84 ASP A CA 1
ATOM 658 C C . ASP A 1 84 ? -5.434 14.756 -14.801 1.00 44.56 84 ASP A C 1
ATOM 660 O O . ASP A 1 84 ? -4.453 15.251 -15.353 1.00 44.56 84 ASP A O 1
ATOM 664 N N . GLY A 1 85 ? -6.035 13.663 -15.284 1.00 49.38 85 GLY A N 1
ATOM 665 C CA . GLY A 1 85 ? -5.835 13.106 -16.633 1.00 49.38 85 GLY A CA 1
ATOM 666 C C . GLY A 1 85 ? -4.684 12.105 -16.829 1.00 49.38 85 GLY A C 1
ATOM 667 O O . GLY A 1 85 ? -4.692 11.392 -17.823 1.00 49.38 85 GLY A O 1
ATOM 668 N N . SER A 1 86 ? -3.731 11.994 -15.894 1.00 54.34 86 SER A N 1
ATOM 669 C CA . SER A 1 86 ? -2.564 11.085 -15.972 1.00 54.34 86 SER A CA 1
ATOM 670 C C . SER A 1 86 ? -2.481 10.130 -14.766 1.00 54.34 86 SER A C 1
ATOM 672 O O . SER A 1 86 ? -1.400 9.890 -14.216 1.00 54.34 86 SER A O 1
ATOM 674 N N . GLU A 1 87 ? -3.617 9.586 -14.318 1.00 57.88 87 GLU A N 1
ATOM 675 C CA . GLU A 1 87 ? -3.638 8.600 -13.224 1.00 57.88 87 GLU A CA 1
ATOM 676 C C . GLU A 1 87 ? -2.760 7.384 -13.550 1.00 57.88 87 GLU A C 1
ATOM 678 O O . GLU A 1 87 ? -2.044 6.876 -12.688 1.00 57.88 87 GLU A O 1
ATOM 683 N N . ASP A 1 88 ? -2.736 6.974 -14.813 1.00 68.69 88 ASP A N 1
ATOM 684 C CA . ASP A 1 88 ? -2.076 5.759 -15.271 1.00 68.69 88 ASP A CA 1
ATOM 685 C C . ASP A 1 88 ? -0.550 5.765 -15.056 1.00 68.69 88 ASP A C 1
ATOM 687 O O . ASP A 1 88 ? 0.007 4.798 -14.533 1.00 68.69 88 ASP A O 1
ATOM 691 N N . CYS A 1 89 ? 0.143 6.873 -15.339 1.00 74.06 89 CYS A N 1
ATOM 692 C CA . CYS A 1 89 ? 1.594 6.973 -15.121 1.00 74.06 89 CYS A CA 1
ATOM 693 C C . CYS A 1 89 ? 1.975 6.932 -13.638 1.00 74.06 89 CYS A C 1
ATOM 695 O O . CYS A 1 89 ? 2.907 6.224 -13.253 1.00 74.06 89 CYS A O 1
ATOM 697 N N . SER A 1 90 ? 1.246 7.659 -12.787 1.00 72.31 90 SER A N 1
ATOM 698 C CA . SER A 1 90 ? 1.492 7.670 -11.339 1.00 72.31 90 SER A CA 1
ATOM 699 C C . SER A 1 90 ? 1.314 6.272 -10.743 1.00 72.31 90 SER A C 1
ATOM 701 O O . SER A 1 90 ? 2.091 5.839 -9.890 1.00 72.31 90 SER A O 1
ATOM 703 N N . VAL A 1 91 ? 0.310 5.543 -11.236 1.00 68.88 91 VAL A N 1
ATOM 704 C CA . VAL A 1 91 ? -0.009 4.166 -10.851 1.00 68.88 91 VAL A CA 1
ATOM 705 C C . VAL A 1 91 ? 1.084 3.194 -11.275 1.00 68.88 91 VAL A C 1
ATOM 707 O O . VAL A 1 91 ? 1.534 2.405 -10.442 1.00 68.88 91 VAL A O 1
ATOM 710 N N . LEU A 1 92 ? 1.524 3.240 -12.535 1.00 75.50 92 LEU A N 1
ATOM 711 C CA . LEU A 1 92 ? 2.573 2.341 -13.014 1.00 75.50 92 LEU A CA 1
ATOM 712 C C . LEU A 1 92 ? 3.923 2.647 -12.356 1.00 75.50 92 LEU A C 1
ATOM 714 O O . LEU A 1 92 ? 4.651 1.718 -12.022 1.00 75.50 92 LEU A O 1
ATOM 718 N N . ALA A 1 93 ? 4.241 3.919 -12.091 1.00 77.94 93 ALA A N 1
ATOM 719 C CA . ALA A 1 93 ? 5.446 4.299 -11.352 1.00 77.94 93 ALA A CA 1
ATOM 720 C C . ALA A 1 93 ? 5.433 3.730 -9.922 1.00 77.94 93 ALA A C 1
ATOM 722 O O . ALA A 1 93 ? 6.421 3.156 -9.465 1.00 77.94 93 ALA A O 1
ATOM 723 N N . LEU A 1 94 ? 4.292 3.824 -9.231 1.00 70.06 94 LEU A N 1
ATOM 724 C CA . LEU A 1 94 ? 4.068 3.197 -7.925 1.00 70.06 94 LEU A CA 1
ATOM 725 C C . LEU A 1 94 ? 4.231 1.671 -7.978 1.00 70.06 94 LEU A C 1
ATOM 727 O O . LEU A 1 94 ? 4.907 1.083 -7.133 1.00 70.06 94 LEU A O 1
ATOM 731 N N . GLN A 1 95 ? 3.633 1.022 -8.977 1.00 71.25 95 GLN A N 1
ATOM 732 C CA . GLN A 1 95 ? 3.743 -0.423 -9.162 1.00 71.25 95 GLN A CA 1
ATOM 733 C C . GLN A 1 95 ? 5.185 -0.847 -9.460 1.00 71.25 95 GLN A C 1
ATOM 735 O O . GLN A 1 95 ? 5.658 -1.839 -8.914 1.00 71.25 95 GLN A O 1
ATOM 740 N N . LEU A 1 96 ? 5.912 -0.066 -10.256 1.00 79.06 96 LEU A N 1
ATOM 741 C CA . LEU A 1 96 ? 7.312 -0.320 -10.564 1.00 79.06 96 LEU A CA 1
ATOM 742 C C . LEU A 1 96 ? 8.174 -0.235 -9.301 1.00 79.06 96 LEU A C 1
ATOM 744 O O . LEU A 1 96 ? 9.017 -1.100 -9.071 1.00 79.06 96 LEU A O 1
ATOM 748 N N . PHE A 1 97 ? 7.916 0.747 -8.431 1.00 73.75 97 PHE A N 1
ATOM 749 C CA . PHE A 1 97 ? 8.561 0.793 -7.122 1.00 73.75 97 PHE A CA 1
ATOM 750 C C . PHE A 1 97 ? 8.262 -0.460 -6.294 1.00 73.75 97 PHE A C 1
ATOM 752 O O . PHE A 1 97 ? 9.198 -1.038 -5.744 1.00 73.75 97 PHE A O 1
ATOM 759 N N . LYS A 1 98 ? 7.009 -0.935 -6.250 1.00 69.88 98 LYS A N 1
ATOM 760 C CA . LYS A 1 98 ? 6.672 -2.197 -5.566 1.00 69.88 98 LYS A CA 1
ATOM 761 C C . LYS A 1 98 ? 7.554 -3.351 -6.059 1.00 69.88 98 LYS A C 1
ATOM 763 O O . LYS A 1 98 ? 8.206 -3.991 -5.242 1.00 69.88 98 LYS A O 1
ATOM 768 N N . GLU A 1 99 ? 7.617 -3.577 -7.371 1.00 75.25 99 GLU A N 1
ATOM 769 C CA . GLU A 1 99 ? 8.372 -4.691 -7.967 1.00 75.25 99 GLU A CA 1
ATOM 770 C C . GLU A 1 99 ? 9.887 -4.586 -7.723 1.00 75.25 99 GLU A C 1
ATOM 772 O O . GLU A 1 99 ? 10.564 -5.585 -7.467 1.00 75.25 99 GLU A O 1
ATOM 777 N N . ILE A 1 100 ? 10.440 -3.370 -7.782 1.00 75.31 100 ILE A N 1
ATOM 778 C CA . ILE A 1 100 ? 11.870 -3.115 -7.558 1.00 75.31 100 ILE A CA 1
ATOM 779 C C . ILE A 1 100 ? 12.251 -3.327 -6.081 1.00 75.31 100 ILE A C 1
ATOM 781 O O . ILE A 1 100 ? 13.354 -3.806 -5.788 1.00 75.31 100 ILE A O 1
ATOM 785 N N . PHE A 1 101 ? 11.353 -2.997 -5.147 1.00 65.31 101 PHE A N 1
ATOM 786 C CA . PHE A 1 101 ? 11.595 -3.103 -3.704 1.00 65.31 101 PHE A CA 1
ATOM 787 C C . PHE A 1 101 ? 11.160 -4.431 -3.071 1.00 65.31 101 PHE A C 1
ATOM 789 O O . PHE A 1 101 ? 11.520 -4.673 -1.919 1.00 65.31 101 PHE A O 1
ATOM 796 N N . GLU A 1 102 ? 10.468 -5.308 -3.802 1.00 59.72 102 GLU A N 1
ATOM 797 C CA . GLU A 1 102 ?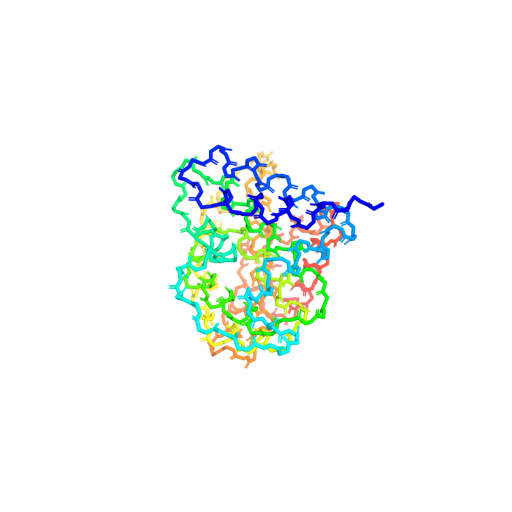 9.982 -6.608 -3.309 1.00 59.72 102 GLU A CA 1
ATOM 798 C C . GLU A 1 102 ? 11.112 -7.548 -2.828 1.00 59.72 102 GLU A C 1
ATOM 800 O O . GLU A 1 102 ? 10.879 -8.437 -2.012 1.00 59.72 102 GLU A O 1
ATOM 805 N N . VAL A 1 103 ? 12.366 -7.344 -3.264 1.00 50.66 103 VAL A N 1
ATOM 806 C CA . VAL A 1 103 ? 13.485 -8.232 -2.893 1.00 50.66 103 VAL A CA 1
ATOM 807 C C . VAL A 1 103 ? 14.285 -7.704 -1.679 1.00 50.66 103 VAL A C 1
ATOM 809 O O . VAL A 1 103 ? 14.800 -6.579 -1.738 1.00 50.66 103 VAL A O 1
ATOM 812 N N . PRO A 1 104 ? 14.517 -8.511 -0.613 1.00 48.09 104 PRO A N 1
ATOM 813 C CA . PRO A 1 104 ? 14.829 -8.008 0.734 1.00 48.09 104 PRO A CA 1
ATOM 814 C C . PRO A 1 104 ? 16.165 -7.299 0.953 1.00 48.09 104 PRO A C 1
ATOM 816 O O . PRO A 1 104 ? 16.330 -6.609 1.956 1.00 48.09 104 PRO A O 1
ATOM 819 N N . ARG A 1 105 ? 17.162 -7.467 0.085 1.00 48.59 105 ARG A N 1
ATOM 820 C CA . ARG A 1 105 ? 18.539 -7.094 0.438 1.00 48.59 105 ARG A CA 1
ATOM 821 C C . ARG A 1 105 ? 19.037 -5.877 -0.315 1.00 48.59 105 ARG A C 1
ATOM 823 O O . ARG A 1 105 ? 19.060 -5.894 -1.536 1.00 48.59 105 ARG A O 1
ATOM 830 N N . GLN A 1 106 ? 19.484 -4.893 0.469 1.00 46.62 106 GLN A N 1
ATOM 831 C CA . GLN A 1 106 ? 20.354 -3.761 0.123 1.00 46.62 106 GLN A CA 1
ATOM 832 C C . GLN A 1 106 ? 19.683 -2.647 -0.675 1.00 46.62 106 GLN A C 1
ATOM 834 O O . GLN A 1 106 ? 19.501 -2.772 -1.874 1.00 46.62 106 GLN A O 1
ATOM 839 N N . ILE A 1 107 ? 19.305 -1.570 0.015 1.00 46.09 107 ILE A N 1
ATOM 840 C CA . ILE A 1 107 ? 19.527 -0.158 -0.355 1.00 46.09 107 ILE A CA 1
ATOM 841 C C . ILE A 1 107 ? 18.766 0.656 0.701 1.00 46.09 107 ILE A C 1
ATOM 843 O O . ILE A 1 107 ? 17.596 0.984 0.558 1.00 46.09 107 ILE A O 1
ATOM 847 N N . ILE A 1 108 ? 19.414 0.869 1.844 1.00 42.94 108 ILE A N 1
ATOM 848 C CA . ILE A 1 108 ? 18.823 1.499 3.036 1.00 42.94 108 ILE A CA 1
ATOM 849 C C . ILE A 1 108 ? 18.657 3.017 2.826 1.00 42.94 108 ILE A C 1
ATOM 851 O O . ILE A 1 108 ? 17.669 3.604 3.259 1.00 42.94 108 ILE A O 1
ATOM 855 N N . GLU A 1 109 ? 19.577 3.641 2.085 1.00 40.50 109 GLU A N 1
ATOM 856 C CA . GLU A 1 109 ? 19.607 5.094 1.862 1.00 40.50 109 GLU A CA 1
ATOM 857 C C . GLU A 1 109 ? 18.561 5.573 0.847 1.00 40.50 109 GLU A C 1
ATOM 859 O O . GLU A 1 109 ? 17.902 6.587 1.062 1.00 40.50 109 GLU A O 1
ATOM 864 N N . PHE A 1 110 ? 18.332 4.818 -0.232 1.00 43.56 110 PHE A N 1
ATOM 865 C CA . PHE A 1 110 ? 17.318 5.188 -1.224 1.00 43.56 110 PHE A CA 1
ATOM 866 C C . PHE A 1 110 ? 15.900 4.897 -0.720 1.00 43.56 110 PHE A C 1
ATOM 868 O O . PHE A 1 110 ? 14.973 5.654 -0.994 1.00 43.56 110 PHE A O 1
ATOM 875 N N . LYS A 1 111 ? 15.732 3.839 0.086 1.00 46.91 111 LYS A N 1
ATOM 876 C CA . LYS A 1 111 ? 14.459 3.479 0.721 1.00 46.91 111 LYS A CA 1
ATOM 877 C C . LYS A 1 111 ? 13.979 4.551 1.713 1.00 46.91 111 LYS A C 1
ATOM 879 O O . LYS A 1 111 ? 12.783 4.836 1.746 1.00 46.91 111 LYS A O 1
ATOM 884 N N . SER A 1 112 ? 14.878 5.186 2.473 1.00 41.56 112 SER A N 1
ATOM 885 C CA . SER A 1 112 ? 14.516 6.276 3.397 1.00 41.56 112 SER A CA 1
ATOM 886 C C . SER A 1 112 ? 14.152 7.575 2.665 1.00 41.56 112 SER A C 1
ATOM 888 O O . SER A 1 112 ? 13.171 8.229 3.027 1.00 41.56 112 SER A O 1
ATOM 890 N N . PHE A 1 113 ? 14.880 7.912 1.593 1.00 42.03 113 PHE A N 1
ATOM 891 C CA . PHE A 1 113 ? 14.588 9.057 0.726 1.00 42.03 113 PHE A CA 1
ATOM 892 C C . PHE A 1 113 ? 13.250 8.895 -0.008 1.00 42.03 113 PHE A C 1
ATOM 894 O O . PHE A 1 113 ? 12.448 9.835 -0.068 1.00 42.03 113 PHE A O 1
ATOM 901 N N . LEU A 1 114 ? 12.973 7.686 -0.510 1.00 48.50 114 LEU A N 1
ATOM 902 C CA . LEU A 1 114 ? 11.709 7.365 -1.159 1.00 48.50 114 LEU A CA 1
ATOM 903 C C . LEU A 1 114 ? 10.561 7.383 -0.153 1.00 48.50 114 LEU A C 1
ATOM 905 O O . LEU A 1 114 ? 9.566 8.034 -0.425 1.00 48.50 114 LEU A O 1
ATOM 909 N N . ALA A 1 115 ? 10.706 6.770 1.028 1.00 47.88 115 ALA A N 1
ATOM 910 C CA . ALA A 1 115 ? 9.682 6.800 2.072 1.00 47.88 115 ALA A CA 1
ATOM 911 C C . ALA A 1 115 ? 9.345 8.238 2.501 1.00 47.88 115 ALA A C 1
ATOM 913 O O . ALA A 1 115 ? 8.174 8.595 2.544 1.00 47.88 115 ALA A O 1
ATOM 914 N N . ALA A 1 116 ? 10.340 9.100 2.737 1.00 40.06 116 ALA A N 1
ATOM 915 C CA . ALA A 1 116 ? 10.105 10.494 3.123 1.00 40.06 116 ALA A CA 1
ATOM 916 C C . ALA A 1 116 ? 9.452 11.328 2.003 1.00 40.06 116 ALA A C 1
ATOM 918 O O . ALA A 1 116 ? 8.565 12.143 2.271 1.00 40.06 116 ALA A O 1
ATOM 919 N N . THR A 1 117 ? 9.857 11.117 0.746 1.00 42.12 117 THR A N 1
ATOM 920 C CA . THR A 1 117 ? 9.318 11.868 -0.400 1.00 42.12 117 THR A CA 1
ATOM 921 C C . THR A 1 117 ? 7.943 11.353 -0.827 1.00 42.12 117 THR A C 1
ATOM 923 O O . THR A 1 117 ? 7.059 12.164 -1.103 1.00 42.12 117 THR A O 1
ATOM 926 N N . PHE A 1 118 ? 7.720 10.035 -0.793 1.00 48.66 118 PHE A N 1
ATOM 927 C CA . PHE A 1 118 ? 6.406 9.420 -0.986 1.00 48.66 118 PHE A CA 1
ATOM 928 C C . PHE A 1 118 ? 5.450 9.841 0.123 1.00 48.66 118 PHE A C 1
ATOM 930 O O . PHE A 1 118 ? 4.400 10.378 -0.192 1.00 48.66 118 PHE A O 1
ATOM 937 N N . LEU A 1 119 ? 5.801 9.706 1.404 1.00 43.16 119 LEU A N 1
ATOM 938 C CA . LEU A 1 119 ? 4.906 10.067 2.514 1.00 43.16 119 LEU A CA 1
ATOM 939 C C . LEU A 1 119 ? 4.510 11.553 2.503 1.00 43.16 119 LEU A C 1
ATOM 941 O O . LEU A 1 119 ? 3.361 11.881 2.786 1.00 43.16 119 LEU A O 1
ATOM 945 N N . LYS A 1 120 ? 5.424 12.456 2.117 1.00 39.44 120 LYS A N 1
ATOM 946 C CA . LYS A 1 120 ? 5.147 13.902 2.051 1.00 39.44 120 LYS A CA 1
ATOM 947 C C . LYS A 1 120 ? 4.224 14.303 0.888 1.00 39.44 120 LYS A C 1
ATOM 949 O O . LYS A 1 120 ? 3.592 15.353 0.966 1.00 39.44 120 LYS A O 1
ATOM 954 N N . LYS A 1 121 ? 4.152 13.508 -0.189 1.00 42.06 121 LYS A N 1
ATOM 955 C CA . LYS A 1 121 ? 3.381 13.821 -1.415 1.00 42.06 121 LYS A CA 1
ATOM 956 C C . LYS A 1 121 ? 2.201 12.876 -1.683 1.00 42.06 121 LYS A C 1
ATOM 958 O O . LYS A 1 121 ? 1.278 13.257 -2.393 1.00 42.06 121 LYS A O 1
ATOM 963 N N . CYS A 1 122 ? 2.170 11.695 -1.062 1.00 42.56 122 CYS A N 1
ATOM 964 C CA . CYS A 1 122 ? 1.137 10.658 -1.204 1.00 42.56 122 CYS A CA 1
ATOM 965 C C . CYS A 1 122 ? -0.080 10.870 -0.306 1.00 42.56 122 CYS A C 1
ATOM 967 O O . CYS A 1 122 ? -0.742 9.918 0.101 1.00 42.56 122 CYS A O 1
ATOM 969 N N . GLN A 1 123 ? -0.439 12.122 -0.049 1.00 40.19 123 GLN A N 1
ATOM 970 C CA . GLN A 1 123 ? -1.660 12.462 0.673 1.00 40.19 123 GLN A CA 1
ATOM 971 C C . GLN A 1 123 ? -2.940 12.075 -0.109 1.00 40.19 123 GLN A C 1
ATO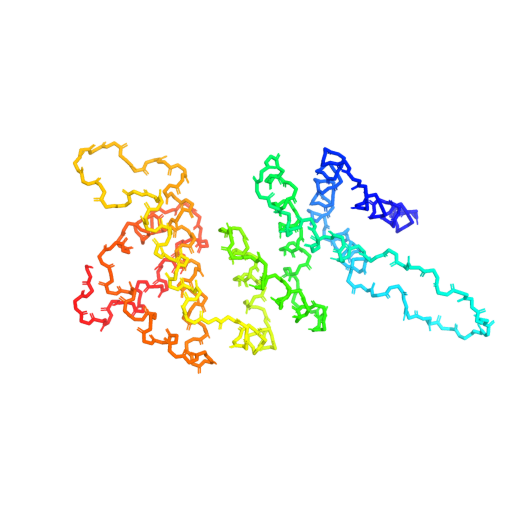M 973 O O . GLN A 1 123 ? -4.037 12.359 0.358 1.00 40.19 123 GLN A O 1
ATOM 978 N N . ARG A 1 124 ? -2.831 11.474 -1.312 1.00 46.97 124 ARG A N 1
ATOM 979 C CA . ARG A 1 124 ? -3.930 11.406 -2.289 1.00 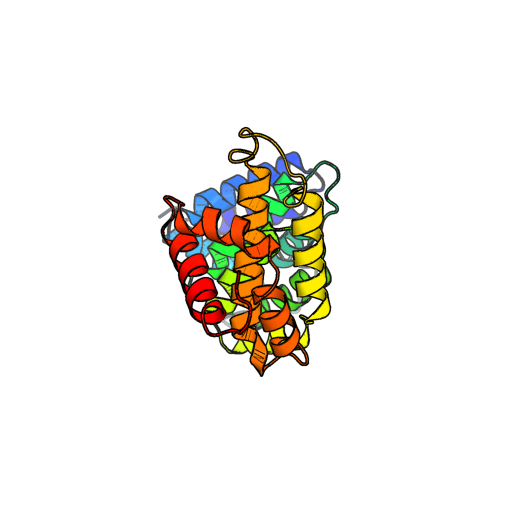46.97 124 ARG A CA 1
ATOM 980 C C . ARG A 1 124 ? -4.308 10.051 -2.896 1.00 46.97 124 ARG A C 1
ATOM 982 O O . ARG A 1 124 ? -5.310 10.037 -3.600 1.00 46.97 124 ARG A O 1
ATOM 989 N N . THR A 1 125 ? -3.648 8.912 -2.642 1.00 46.62 125 THR A N 1
ATOM 990 C CA . THR A 1 125 ? -4.134 7.668 -3.291 1.00 46.62 125 THR A CA 1
ATOM 991 C C . THR A 1 125 ? -3.817 6.348 -2.590 1.00 46.62 125 THR A C 1
ATOM 993 O O . THR A 1 125 ? -2.684 6.051 -2.225 1.00 46.62 125 THR A O 1
ATOM 996 N N . VAL A 1 126 ? -4.845 5.496 -2.551 1.00 44.25 126 VAL A N 1
ATOM 997 C CA . VAL A 1 126 ? -4.891 4.069 -2.176 1.00 44.25 126 VAL A CA 1
ATOM 998 C C . VAL A 1 126 ? -3.663 3.247 -2.590 1.00 44.25 126 VAL A C 1
ATOM 1000 O O . VAL A 1 126 ? -3.170 2.404 -1.842 1.00 44.25 126 VAL A O 1
ATOM 1003 N N . LYS A 1 127 ? -3.133 3.495 -3.789 1.00 47.44 127 LYS A N 1
ATOM 1004 C CA . LYS A 1 127 ? -2.015 2.733 -4.360 1.00 47.44 127 LYS A CA 1
ATOM 1005 C C . LYS A 1 127 ? -0.666 3.064 -3.711 1.00 47.44 127 LYS A C 1
ATOM 1007 O O . LYS A 1 127 ? 0.191 2.189 -3.648 1.00 47.44 127 LYS A O 1
ATOM 1012 N N . ALA A 1 128 ? -0.502 4.264 -3.149 1.00 51.06 128 ALA A N 1
ATOM 1013 C CA . ALA A 1 128 ? 0.676 4.606 -2.356 1.00 51.06 128 ALA A CA 1
ATOM 1014 C C . ALA A 1 128 ? 0.722 3.822 -1.040 1.00 51.06 128 ALA A C 1
ATOM 1016 O O . ALA A 1 128 ? 1.798 3.415 -0.617 1.00 51.06 128 ALA A O 1
ATOM 1017 N N . ILE A 1 129 ? -0.436 3.524 -0.442 1.00 50.69 129 ILE A N 1
ATOM 1018 C CA . ILE A 1 129 ? -0.525 2.693 0.767 1.00 50.69 129 ILE A CA 1
ATOM 1019 C C . ILE A 1 129 ? -0.095 1.260 0.457 1.00 50.69 129 ILE A C 1
ATOM 1021 O O . ILE A 1 129 ? 0.700 0.707 1.197 1.00 50.69 129 ILE A O 1
ATOM 1025 N N . ASN A 1 130 ? -0.512 0.682 -0.676 1.00 46.38 130 ASN A N 1
ATOM 1026 C CA . ASN A 1 130 ? -0.052 -0.651 -1.101 1.00 46.38 130 ASN A CA 1
ATOM 1027 C C . ASN A 1 130 ? 1.472 -0.748 -1.239 1.00 46.38 130 ASN A C 1
ATOM 1029 O O . ASN A 1 130 ? 2.066 -1.771 -0.893 1.00 46.38 130 ASN A O 1
ATOM 1033 N N . VAL A 1 131 ? 2.099 0.306 -1.760 1.00 49.78 131 VAL A N 1
ATOM 1034 C CA . VAL A 1 131 ? 3.555 0.387 -1.913 1.00 49.78 131 VAL A CA 1
ATOM 1035 C C . VAL A 1 131 ? 4.223 0.597 -0.555 1.00 49.78 131 VAL A C 1
ATOM 1037 O O . VAL A 1 131 ? 5.177 -0.104 -0.240 1.00 49.78 131 VAL A O 1
ATOM 1040 N N . LEU A 1 132 ? 3.686 1.481 0.290 1.00 52.56 132 LEU A N 1
ATOM 1041 C CA . LEU A 1 132 ? 4.191 1.729 1.642 1.00 52.56 132 LEU A CA 1
ATOM 1042 C C . LEU A 1 132 ? 4.065 0.491 2.538 1.00 52.56 132 LEU A C 1
ATOM 1044 O O . LEU A 1 132 ? 5.046 0.123 3.172 1.00 52.56 132 LEU A O 1
ATOM 1048 N N . THR A 1 133 ? 2.923 -0.202 2.548 1.00 50.91 133 THR A N 1
ATOM 1049 C CA . THR A 1 133 ? 2.718 -1.440 3.315 1.00 50.91 133 THR A CA 1
ATOM 1050 C C . THR A 1 133 ? 3.709 -2.518 2.870 1.00 50.91 133 THR A C 1
ATOM 1052 O O . THR A 1 133 ? 4.384 -3.089 3.717 1.00 50.91 133 THR A O 1
ATOM 1055 N N . ASN A 1 134 ? 3.910 -2.744 1.565 1.00 47.78 134 ASN A N 1
ATOM 1056 C CA . ASN A 1 134 ? 4.896 -3.730 1.093 1.00 47.78 134 ASN A CA 1
ATOM 1057 C C . ASN A 1 134 ? 6.354 -3.331 1.389 1.00 47.78 134 ASN A C 1
ATOM 1059 O O . ASN A 1 134 ? 7.153 -4.176 1.784 1.00 47.78 134 ASN A O 1
ATOM 1063 N N . ILE A 1 135 ? 6.707 -2.048 1.246 1.00 48.34 135 ILE A N 1
ATOM 1064 C CA . ILE A 1 135 ? 8.059 -1.542 1.536 1.00 48.34 135 ILE A CA 1
ATOM 1065 C C . ILE A 1 135 ? 8.370 -1.629 3.039 1.00 48.34 135 ILE A C 1
ATOM 1067 O O . ILE A 1 135 ? 9.481 -2.003 3.418 1.00 48.34 135 ILE A O 1
ATOM 1071 N N . LEU A 1 136 ? 7.393 -1.339 3.903 1.00 49.47 136 LEU A N 1
ATOM 1072 C CA . LEU A 1 136 ? 7.549 -1.359 5.361 1.00 49.47 136 LEU A CA 1
ATOM 1073 C C . LEU A 1 136 ? 7.595 -2.765 5.959 1.00 49.47 136 LEU A C 1
ATOM 1075 O O . LEU A 1 136 ? 8.078 -2.935 7.075 1.00 49.47 136 LEU A O 1
ATOM 1079 N N . PHE A 1 137 ? 7.136 -3.778 5.227 1.00 48.97 137 PHE A N 1
ATOM 1080 C CA . PHE A 1 137 ? 7.132 -5.167 5.689 1.00 48.97 137 PHE A CA 1
ATOM 1081 C C . PHE A 1 137 ? 8.516 -5.825 5.735 1.00 48.97 137 PHE A C 1
ATOM 1083 O O . PHE A 1 137 ? 8.653 -6.893 6.328 1.00 48.97 137 PHE A O 1
ATOM 1090 N N . ILE A 1 138 ? 9.526 -5.229 5.097 1.00 47.22 138 ILE A N 1
ATOM 1091 C CA . ILE A 1 138 ? 10.803 -5.900 4.819 1.00 47.22 138 ILE A CA 1
ATOM 1092 C C . ILE A 1 138 ? 11.952 -5.401 5.723 1.00 47.22 138 ILE A C 1
ATOM 1094 O O . ILE A 1 138 ? 12.939 -6.119 5.876 1.00 47.22 138 ILE A O 1
ATOM 1098 N N . ASP A 1 139 ? 11.867 -4.207 6.329 1.00 52.59 139 ASP A N 1
ATOM 1099 C CA . ASP A 1 139 ? 13.041 -3.549 6.933 1.00 52.59 139 ASP A CA 1
ATOM 1100 C C . ASP A 1 139 ? 12.713 -2.695 8.183 1.00 52.59 139 ASP A C 1
ATOM 1102 O O . ASP A 1 139 ? 11.989 -1.700 8.100 1.00 52.59 139 ASP A O 1
ATOM 1106 N N . GLU A 1 140 ? 13.293 -3.034 9.343 1.00 56.94 140 GLU A N 1
ATOM 1107 C CA . GLU A 1 140 ? 13.163 -2.274 10.607 1.00 56.94 140 GLU A CA 1
ATOM 1108 C C . GLU A 1 140 ? 13.684 -0.827 10.490 1.00 56.94 140 GLU A C 1
ATOM 1110 O O . GLU A 1 140 ? 13.202 0.081 11.172 1.00 56.94 140 GLU A O 1
ATOM 1115 N N . ILE A 1 141 ? 14.624 -0.562 9.576 1.00 53.84 141 ILE A N 1
ATOM 1116 C CA . ILE A 1 141 ? 15.135 0.797 9.343 1.00 53.84 141 ILE A CA 1
ATOM 1117 C C . ILE A 1 141 ? 14.072 1.658 8.645 1.00 53.84 141 ILE A C 1
ATOM 1119 O O . ILE A 1 141 ? 13.938 2.853 8.927 1.00 53.84 141 ILE A O 1
ATOM 1123 N N . LEU A 1 142 ? 13.263 1.056 7.770 1.00 54.53 142 LEU A N 1
ATOM 1124 C CA . LEU A 1 142 ? 12.148 1.747 7.125 1.00 54.53 142 LEU A CA 1
ATOM 1125 C C . LEU A 1 142 ? 10.998 2.012 8.084 1.00 54.53 142 LEU A C 1
ATOM 1127 O O . LEU A 1 142 ? 10.386 3.076 8.003 1.00 54.53 142 LEU A O 1
ATOM 1131 N N . LYS A 1 143 ? 10.750 1.093 9.019 1.00 63.34 143 LYS A N 1
ATOM 1132 C CA . LYS A 1 143 ? 9.802 1.291 10.117 1.00 63.34 143 LYS A CA 1
ATOM 1133 C C . LYS A 1 143 ? 10.165 2.530 10.947 1.00 63.34 143 LYS A C 1
ATOM 1135 O O . LYS A 1 143 ? 9.306 3.383 11.161 1.00 63.34 143 LYS A O 1
ATOM 1140 N N . MET A 1 144 ? 11.446 2.700 11.295 1.00 63.41 144 MET A N 1
ATOM 1141 C CA . MET A 1 144 ? 11.947 3.892 12.003 1.00 63.41 144 MET A CA 1
ATOM 1142 C C . MET A 1 144 ? 11.805 5.189 11.188 1.00 63.41 144 MET A C 1
ATOM 1144 O O . MET A 1 144 ? 11.543 6.257 11.740 1.00 63.41 144 MET A O 1
ATOM 1148 N N . HIS A 1 145 ? 12.012 5.142 9.871 1.00 58.28 145 HIS A N 1
ATOM 1149 C CA . HIS A 1 145 ? 11.829 6.328 9.031 1.00 58.28 145 HIS A CA 1
ATOM 1150 C C . HIS A 1 145 ? 10.356 6.680 8.832 1.00 58.28 145 HIS A C 1
ATOM 1152 O O . HIS A 1 145 ? 9.997 7.854 8.921 1.00 58.28 145 HIS A O 1
ATOM 1158 N N . ALA A 1 146 ? 9.498 5.686 8.606 1.00 61.75 146 ALA A N 1
ATOM 1159 C CA . ALA A 1 146 ? 8.063 5.900 8.501 1.00 61.75 146 ALA A CA 1
ATOM 1160 C C . ALA A 1 146 ? 7.480 6.435 9.806 1.00 61.75 146 ALA A C 1
ATOM 1162 O O . ALA A 1 146 ? 6.675 7.358 9.742 1.00 61.75 146 ALA A O 1
ATOM 1163 N N . SER A 1 147 ? 7.930 5.963 10.973 1.00 68.06 147 SER A N 1
ATOM 1164 C CA . SER A 1 147 ? 7.439 6.481 12.254 1.00 68.06 147 SER A CA 1
ATOM 1165 C C . SER A 1 147 ? 7.797 7.950 12.511 1.00 68.06 147 SER A C 1
ATOM 1167 O O . SER A 1 147 ? 7.091 8.644 13.237 1.00 68.06 147 SER A O 1
ATOM 1169 N N . LYS A 1 148 ? 8.855 8.465 11.869 1.00 66.50 148 LYS A N 1
ATOM 1170 C CA . LYS A 1 148 ? 9.237 9.887 11.934 1.00 66.50 148 LYS A CA 1
ATOM 1171 C C . LYS A 1 148 ? 8.432 10.792 11.001 1.00 66.50 148 LYS A C 1
ATOM 1173 O O . LYS A 1 148 ? 8.431 12.004 11.203 1.00 66.50 148 LYS A O 1
ATOM 1178 N N . VAL A 1 149 ? 7.819 10.241 9.955 1.00 59.69 149 VAL A N 1
ATOM 1179 C CA . VAL A 1 149 ? 7.175 11.026 8.886 1.00 59.69 149 VAL A CA 1
ATOM 1180 C C . VAL A 1 149 ? 5.657 10.856 8.886 1.00 59.69 149 VAL A C 1
ATOM 1182 O O . VAL A 1 149 ? 4.936 11.817 8.625 1.00 59.69 149 VAL A O 1
ATOM 1185 N N . LEU A 1 150 ? 5.178 9.647 9.172 1.00 67.12 150 LEU A N 1
ATOM 1186 C CA . LEU A 1 150 ? 3.766 9.308 9.227 1.00 67.12 150 LEU A CA 1
ATOM 1187 C C . LEU A 1 150 ? 3.193 9.697 10.591 1.00 67.12 150 LEU A C 1
ATOM 1189 O O . LEU A 1 150 ? 3.736 9.330 11.632 1.00 67.12 150 LEU A O 1
ATOM 1193 N N . THR A 1 151 ? 2.056 10.383 10.593 1.00 77.44 151 THR A N 1
ATOM 1194 C CA . THR A 1 151 ? 1.316 10.691 11.820 1.00 77.44 151 THR A CA 1
ATOM 1195 C C . THR A 1 151 ? 0.041 9.860 11.925 1.00 77.44 151 THR A C 1
ATOM 1197 O O . THR A 1 151 ? -0.540 9.427 10.926 1.00 77.44 151 THR A O 1
ATOM 1200 N N . ALA A 1 152 ? -0.454 9.692 13.154 1.00 83.06 152 ALA A N 1
ATOM 1201 C CA . ALA A 1 152 ? -1.762 9.087 13.392 1.00 83.06 152 ALA A CA 1
ATOM 1202 C C . ALA A 1 152 ? -2.885 9.845 12.657 1.00 83.06 152 ALA A C 1
ATOM 1204 O O . ALA A 1 152 ? -3.757 9.222 12.058 1.00 83.06 152 ALA A O 1
ATOM 1205 N N . SER A 1 153 ? -2.813 11.183 12.625 1.00 78.38 153 SER A N 1
ATOM 1206 C CA . SER A 1 153 ? -3.803 12.045 11.965 1.00 78.38 153 SER A CA 1
ATOM 1207 C C . SER A 1 153 ? -3.874 11.864 10.447 1.00 78.38 153 SER A C 1
ATOM 1209 O O . SER A 1 153 ? -4.948 11.987 9.865 1.00 78.38 153 SER A O 1
ATOM 1211 N N . GLN A 1 154 ? -2.752 11.556 9.792 1.00 75.25 154 GLN A N 1
ATOM 1212 C CA . GLN A 1 154 ? -2.738 11.259 8.359 1.00 75.25 154 GLN A CA 1
ATOM 1213 C C . GLN A 1 154 ? -3.448 9.935 8.067 1.00 75.25 154 GLN A C 1
ATOM 1215 O O . GLN A 1 154 ? -4.257 9.868 7.143 1.00 75.25 154 GLN A O 1
ATOM 1220 N N . CYS A 1 155 ? -3.190 8.902 8.875 1.00 77.00 155 CYS A N 1
ATOM 1221 C CA . CYS A 1 155 ? -3.829 7.594 8.719 1.00 77.00 155 CYS A CA 1
ATOM 1222 C C . CYS A 1 155 ? -5.333 7.667 8.992 1.00 77.00 155 CYS A C 1
ATOM 1224 O O . CYS A 1 155 ? -6.128 7.152 8.208 1.00 77.00 155 CYS A O 1
ATOM 1226 N N . THR A 1 156 ? -5.732 8.353 10.066 1.00 82.12 156 THR A N 1
ATOM 1227 C CA . THR A 1 156 ? -7.148 8.509 10.418 1.00 82.12 156 THR A CA 1
ATOM 1228 C C . THR A 1 156 ? -7.896 9.337 9.378 1.00 82.12 156 THR A C 1
ATOM 1230 O O . THR A 1 156 ? -8.970 8.930 8.950 1.00 82.12 156 THR A O 1
ATOM 1233 N N . SER A 1 157 ? -7.319 10.446 8.897 1.00 74.50 157 SER A N 1
ATOM 1234 C CA . SER A 1 157 ? -7.926 11.267 7.840 1.00 74.50 157 SER A CA 1
ATOM 1235 C C . SER A 1 157 ? -8.107 10.494 6.534 1.00 74.50 157 SER A C 1
ATOM 1237 O O . SER A 1 157 ? -9.083 10.720 5.822 1.00 74.50 157 SER A O 1
ATOM 1239 N N . LEU A 1 158 ? -7.173 9.601 6.208 1.00 72.38 158 LEU A N 1
ATOM 1240 C CA . LEU A 1 158 ? -7.243 8.766 5.016 1.00 72.38 158 LEU A CA 1
ATOM 1241 C C . LEU A 1 158 ? -8.339 7.708 5.131 1.00 72.38 158 LEU A C 1
ATOM 1243 O O . LEU A 1 158 ? -9.122 7.545 4.199 1.00 72.38 158 LEU A O 1
ATOM 1247 N N . ILE A 1 159 ? -8.428 7.034 6.278 1.00 81.44 159 ILE A N 1
ATOM 1248 C CA . ILE A 1 159 ? -9.495 6.070 6.562 1.00 81.44 159 ILE A CA 1
ATOM 1249 C C . ILE A 1 159 ? -10.866 6.761 6.534 1.00 81.44 159 ILE A C 1
ATOM 1251 O O . ILE A 1 159 ? -11.771 6.280 5.857 1.00 81.44 159 ILE A O 1
ATOM 1255 N N . GLU A 1 160 ? -11.001 7.928 7.167 1.00 82.94 160 GLU A N 1
ATOM 1256 C CA . GLU A 1 160 ? -12.252 8.699 7.179 1.00 82.94 160 GLU A CA 1
ATOM 1257 C C . GLU A 1 160 ? -12.682 9.127 5.768 1.00 82.94 160 GLU A C 1
ATOM 1259 O O . GLU A 1 160 ? -13.850 9.008 5.389 1.00 82.94 160 GLU A O 1
ATOM 1264 N N . HIS A 1 161 ? -11.720 9.556 4.946 1.00 72.00 161 HIS A N 1
ATOM 1265 C CA . HIS A 1 161 ? -11.971 9.858 3.541 1.00 72.00 161 HIS A CA 1
ATOM 1266 C C . HIS A 1 161 ? -12.467 8.623 2.775 1.00 72.00 161 HIS A C 1
ATOM 1268 O O . HIS A 1 161 ? -13.395 8.734 1.976 1.00 72.00 161 HIS A O 1
ATOM 1274 N N . GLN A 1 162 ? -11.880 7.442 3.006 1.00 73.50 162 GLN A N 1
ATOM 1275 C CA . GLN A 1 162 ? -12.331 6.209 2.352 1.00 73.50 162 GLN A CA 1
ATOM 1276 C C . GLN A 1 162 ? -13.734 5.801 2.801 1.00 73.50 162 GLN A C 1
ATOM 1278 O O . GLN A 1 162 ? -14.538 5.435 1.945 1.00 73.50 162 GLN A O 1
ATOM 1283 N N . PHE A 1 163 ? -14.066 5.919 4.090 1.00 79.88 163 PHE A N 1
ATOM 1284 C CA . PHE A 1 163 ? -15.430 5.677 4.571 1.00 79.88 163 PHE A CA 1
ATOM 1285 C C . PHE A 1 163 ? -16.447 6.610 3.905 1.00 79.88 163 PHE A C 1
ATOM 1287 O O . PHE A 1 163 ? -17.482 6.147 3.428 1.00 79.88 163 PHE A O 1
ATOM 1294 N N . THR A 1 164 ? -16.116 7.899 3.798 1.00 74.06 164 THR A N 1
ATOM 1295 C CA . THR A 1 164 ? -16.989 8.916 3.192 1.00 74.06 164 THR A CA 1
ATOM 1296 C C . THR A 1 164 ? -17.177 8.690 1.688 1.00 74.06 164 THR A C 1
ATOM 1298 O O . THR A 1 164 ? -18.294 8.740 1.180 1.00 74.06 164 THR A O 1
ATOM 1301 N N . TYR A 1 165 ? -16.090 8.422 0.959 1.00 61.12 165 TYR A N 1
ATOM 1302 C CA . TYR A 1 165 ? -16.107 8.310 -0.504 1.00 61.12 165 TYR A CA 1
ATOM 1303 C C . TYR A 1 165 ? -16.756 7.014 -1.006 1.00 61.12 165 TYR A C 1
ATOM 1305 O O . TYR A 1 165 ? -17.367 6.988 -2.071 1.00 61.12 165 TYR A O 1
ATOM 1313 N N . SER A 1 166 ? -16.632 5.927 -0.246 1.00 62.41 166 SER A N 1
ATOM 1314 C CA . SER A 1 166 ? -17.168 4.619 -0.638 1.00 62.41 166 SER A CA 1
ATOM 1315 C C . SER A 1 166 ? -18.659 4.438 -0.339 1.00 62.41 166 SER A C 1
ATOM 1317 O O . SER A 1 166 ? -19.213 3.403 -0.711 1.00 62.41 166 SER A O 1
ATOM 1319 N N . GLY A 1 167 ? -19.313 5.422 0.295 1.00 55.25 167 GLY A N 1
ATOM 1320 C CA . GLY A 1 167 ? -20.748 5.376 0.588 1.00 55.25 167 GLY A CA 1
ATOM 1321 C C . GLY A 1 167 ? -21.147 4.223 1.514 1.00 55.25 167 GLY A C 1
ATOM 1322 O O . GLY A 1 167 ? -22.284 3.758 1.448 1.00 55.25 167 GLY A O 1
ATOM 1323 N N . ILE A 1 168 ? -20.226 3.751 2.367 1.00 53.97 168 ILE A N 1
ATOM 1324 C CA . ILE A 1 168 ? -20.454 2.613 3.281 1.00 53.97 168 ILE A CA 1
ATOM 1325 C C . ILE A 1 168 ? -21.627 2.881 4.252 1.00 53.97 168 ILE A C 1
ATOM 1327 O O . ILE A 1 168 ? -22.190 1.937 4.796 1.00 53.97 168 ILE A O 1
ATOM 1331 N N . ASP A 1 169 ? -22.053 4.141 4.397 1.00 45.44 169 ASP A N 1
ATOM 1332 C CA . ASP A 1 169 ? -23.092 4.588 5.335 1.00 45.44 169 ASP A CA 1
ATOM 1333 C C . ASP A 1 169 ? -24.507 4.760 4.731 1.00 45.44 169 ASP A C 1
ATOM 1335 O O . ASP A 1 169 ? -25.456 5.112 5.431 1.00 45.44 169 ASP A O 1
ATOM 1339 N N . THR A 1 170 ? -24.710 4.520 3.429 1.00 43.38 170 THR A N 1
ATOM 1340 C CA . THR A 1 170 ? -26.051 4.659 2.820 1.00 43.38 170 THR A CA 1
ATOM 1341 C C . THR A 1 170 ? -26.816 3.339 2.814 1.00 43.38 170 THR A C 1
ATOM 1343 O O . THR A 1 170 ? -26.647 2.492 1.938 1.00 43.38 170 THR A O 1
ATOM 1346 N N . GLY A 1 171 ? -27.667 3.168 3.826 1.00 42.19 171 GLY A N 1
ATOM 1347 C CA . GLY A 1 171 ? -28.576 2.036 3.960 1.00 42.19 171 GLY A CA 1
ATOM 1348 C C . GLY A 1 171 ? -29.639 1.914 2.856 1.00 42.19 171 GLY A C 1
ATOM 1349 O O . GLY A 1 171 ? -29.956 2.858 2.138 1.00 42.19 171 GLY A O 1
ATOM 1350 N N . PHE A 1 172 ? -30.247 0.720 2.853 1.00 36.03 172 PHE A N 1
ATOM 1351 C CA . PHE A 1 172 ? -31.454 0.264 2.144 1.00 36.03 172 PHE A CA 1
ATOM 1352 C C . PHE A 1 172 ? -31.278 -0.395 0.755 1.00 36.03 172 PHE A C 1
ATOM 1354 O O . PHE A 1 172 ? -31.239 0.254 -0.283 1.00 36.03 172 PHE A O 1
ATOM 1361 N N . GLY A 1 173 ? -31.318 -1.738 0.751 1.00 39.50 173 GLY A N 1
ATOM 1362 C CA . GLY A 1 173 ? -31.779 -2.541 -0.391 1.00 39.50 173 GLY A CA 1
ATOM 1363 C C . GLY A 1 173 ? -30.700 -3.161 -1.284 1.00 39.50 173 GLY A C 1
ATOM 1364 O O . GLY A 1 173 ? -30.411 -2.645 -2.355 1.00 39.50 173 GLY A O 1
ATOM 1365 N N . THR A 1 174 ? -30.143 -4.305 -0.865 1.00 36.91 174 THR A N 1
ATOM 1366 C CA . THR A 1 174 ? -29.765 -5.476 -1.705 1.00 36.91 174 THR A CA 1
ATOM 1367 C C . THR A 1 174 ? -29.068 -5.286 -3.074 1.00 36.91 174 THR A C 1
ATOM 1369 O O . THR A 1 174 ? -29.076 -6.220 -3.876 1.00 36.91 174 THR A O 1
ATOM 1372 N N . LYS A 1 175 ? -28.407 -4.155 -3.370 1.00 44.56 175 LYS A N 1
ATOM 1373 C CA . LYS A 1 175 ? -27.699 -3.945 -4.657 1.00 44.56 175 LYS A CA 1
ATOM 1374 C C . LYS A 1 175 ? -26.334 -3.234 -4.587 1.00 44.56 175 LYS A C 1
ATOM 1376 O O . LYS A 1 175 ? -25.843 -2.797 -5.621 1.00 44.56 175 LYS A O 1
ATOM 1381 N N . ALA A 1 176 ? -25.688 -3.135 -3.421 1.00 46.34 176 ALA A N 1
ATOM 1382 C CA . ALA A 1 176 ? -24.458 -2.333 -3.263 1.00 46.34 176 ALA A CA 1
ATOM 1383 C C . ALA A 1 176 ? -23.137 -3.122 -3.086 1.00 46.34 176 ALA A C 1
ATOM 1385 O O . ALA A 1 176 ? -22.077 -2.515 -2.968 1.00 46.34 176 ALA A O 1
ATOM 1386 N N . VAL A 1 177 ? -23.156 -4.461 -3.090 1.00 48.28 177 VAL A N 1
ATOM 1387 C CA . VAL A 1 177 ? -21.988 -5.278 -2.679 1.00 48.28 177 VAL A CA 1
ATOM 1388 C C . VAL A 1 177 ? -20.918 -5.448 -3.781 1.00 48.28 177 VAL A C 1
ATOM 1390 O O . VAL A 1 177 ? -19.811 -5.890 -3.500 1.00 48.28 177 VAL A O 1
ATOM 1393 N N . ASP A 1 178 ? -21.169 -5.030 -5.027 1.00 52.19 178 ASP A N 1
ATOM 1394 C CA . ASP A 1 178 ? -20.265 -5.331 -6.158 1.00 52.19 178 ASP A CA 1
ATOM 1395 C C . ASP A 1 178 ? -19.581 -4.134 -6.827 1.00 52.19 178 ASP A C 1
ATOM 1397 O O . ASP A 1 178 ? -18.947 -4.265 -7.878 1.00 52.19 178 ASP A O 1
ATOM 1401 N N . SER A 1 179 ? -19.633 -2.953 -6.214 1.00 64.31 179 SER A N 1
ATOM 1402 C CA . SER A 1 179 ? -18.866 -1.823 -6.731 1.00 64.31 179 SER A CA 1
ATOM 1403 C C . SER A 1 179 ? -17.364 -2.093 -6.521 1.00 64.31 179 SER A C 1
ATOM 1405 O O . SER A 1 179 ? -16.875 -2.217 -5.394 1.00 64.31 179 SER A O 1
ATOM 1407 N N . LYS A 1 180 ? -16.600 -2.192 -7.623 1.00 64.06 180 LYS A N 1
ATOM 1408 C CA . LYS A 1 180 ? -15.125 -2.303 -7.602 1.00 64.06 180 LYS A CA 1
ATOM 1409 C C . LYS A 1 180 ? -14.484 -1.217 -6.724 1.00 64.06 180 LYS A C 1
ATOM 1411 O O . LYS A 1 180 ? -13.444 -1.457 -6.120 1.00 64.06 180 LYS A O 1
ATOM 1416 N N . MET A 1 181 ? -15.133 -0.055 -6.620 1.00 62.84 181 MET A N 1
ATOM 1417 C CA . MET A 1 181 ? -14.702 1.066 -5.785 1.00 62.84 181 MET A CA 1
ATOM 1418 C C . MET A 1 181 ? -14.840 0.767 -4.289 1.00 62.84 181 MET A C 1
ATOM 1420 O O . MET A 1 181 ? -13.919 1.060 -3.535 1.00 62.84 181 MET A O 1
ATOM 1424 N N . CYS A 1 182 ? -15.928 0.122 -3.854 1.00 70.50 182 CYS A N 1
ATOM 1425 C CA . CYS A 1 182 ? -16.113 -0.278 -2.454 1.00 70.50 182 CYS A CA 1
ATOM 1426 C C . CYS A 1 182 ? -15.085 -1.341 -2.040 1.00 70.50 182 CYS A C 1
ATOM 1428 O O . CYS A 1 182 ? -14.500 -1.236 -0.965 1.00 70.50 182 CYS A O 1
ATOM 1430 N N . LYS A 1 183 ? -14.792 -2.310 -2.922 1.00 74.81 183 LYS A N 1
ATOM 1431 C CA . LYS A 1 183 ? -13.738 -3.319 -2.692 1.00 74.81 183 LYS A CA 1
ATOM 1432 C C . LYS A 1 183 ? -12.351 -2.674 -2.577 1.00 74.81 183 LYS A C 1
ATOM 1434 O O . LYS A 1 183 ? -11.570 -3.037 -1.703 1.00 74.81 183 LYS A O 1
ATOM 1439 N N . LEU A 1 184 ? -12.056 -1.686 -3.424 1.00 69.06 184 LEU A N 1
ATOM 1440 C CA . LEU A 1 184 ? -10.789 -0.954 -3.388 1.00 69.06 184 LEU A CA 1
ATOM 1441 C C . LEU A 1 184 ? -10.665 -0.075 -2.132 1.00 69.06 184 LEU A C 1
ATOM 1443 O O . LEU A 1 184 ? -9.612 -0.062 -1.495 1.00 69.06 184 LEU A O 1
ATOM 1447 N N . ALA A 1 185 ? -11.736 0.609 -1.728 1.00 69.12 185 ALA A N 1
ATOM 1448 C CA . ALA A 1 185 ? -11.771 1.382 -0.488 1.00 69.12 185 ALA A CA 1
ATOM 1449 C C . ALA A 1 185 ? -11.587 0.485 0.748 1.00 69.12 185 ALA A C 1
ATOM 1451 O O . ALA A 1 185 ? -10.781 0.798 1.622 1.00 69.12 185 ALA A O 1
ATOM 1452 N N . ALA A 1 186 ? -12.253 -0.672 0.786 1.00 82.00 186 ALA A N 1
ATOM 1453 C CA . ALA A 1 186 ? -12.084 -1.674 1.835 1.00 82.00 186 ALA A CA 1
ATOM 1454 C C . ALA A 1 186 ? -10.634 -2.171 1.954 1.00 82.00 186 ALA A C 1
ATOM 1456 O O . ALA A 1 186 ? -10.062 -2.159 3.044 1.00 82.00 186 ALA A O 1
ATOM 1457 N N . ASP A 1 187 ? -10.017 -2.542 0.828 1.00 77.00 187 ASP A N 1
ATOM 1458 C CA . ASP A 1 187 ? -8.610 -2.962 0.770 1.00 77.00 187 ASP A CA 1
ATOM 1459 C C . ASP A 1 187 ? -7.671 -1.856 1.284 1.00 77.00 187 ASP A C 1
ATOM 1461 O O . ASP A 1 187 ? -6.748 -2.116 2.057 1.00 77.00 187 ASP A O 1
ATOM 1465 N N . THR A 1 188 ? -7.963 -0.602 0.930 1.00 72.94 188 THR A N 1
ATOM 1466 C CA . THR A 1 188 ? -7.228 0.579 1.408 1.00 72.94 188 THR A CA 1
ATOM 1467 C C . THR A 1 188 ? -7.293 0.714 2.921 1.00 72.94 188 THR A C 1
ATOM 1469 O O . THR A 1 188 ? -6.263 0.899 3.575 1.00 72.94 188 THR A O 1
ATOM 1472 N N . ILE A 1 189 ? -8.504 0.649 3.478 1.00 82.88 189 ILE A N 1
ATOM 1473 C CA . ILE A 1 189 ? -8.752 0.815 4.911 1.00 82.88 189 ILE A CA 1
ATOM 1474 C C . ILE A 1 189 ? -7.980 -0.252 5.682 1.00 82.88 189 ILE A C 1
ATOM 1476 O O . ILE A 1 189 ? -7.208 0.077 6.582 1.00 82.88 189 ILE A O 1
ATOM 1480 N N . LEU A 1 190 ? -8.108 -1.518 5.282 1.00 87.56 190 LEU A N 1
ATOM 1481 C CA . LEU A 1 190 ? -7.465 -2.630 5.978 1.00 87.56 190 LEU A CA 1
ATOM 1482 C C . LEU A 1 190 ? -5.940 -2.591 5.890 1.00 87.56 190 LEU A C 1
ATOM 1484 O O . LEU A 1 190 ? -5.265 -2.883 6.873 1.00 87.56 190 LEU A O 1
ATOM 1488 N N . LYS A 1 191 ? -5.375 -2.176 4.755 1.00 78.94 191 LYS A N 1
ATOM 1489 C CA . LYS A 1 191 ? -3.918 -2.023 4.630 1.00 78.94 191 LYS A CA 1
ATOM 1490 C C . LYS A 1 191 ? -3.377 -0.820 5.388 1.00 78.94 191 LYS A C 1
ATOM 1492 O O . LYS A 1 191 ? -2.252 -0.874 5.882 1.00 78.94 191 LYS A O 1
ATOM 1497 N N . THR A 1 192 ? -4.181 0.233 5.527 1.00 78.38 192 THR A N 1
ATOM 1498 C CA . THR A 1 192 ? -3.858 1.357 6.415 1.00 78.38 192 THR A CA 1
ATOM 1499 C C . THR A 1 192 ? -3.885 0.903 7.872 1.00 78.38 192 THR A C 1
ATOM 1501 O O . THR A 1 192 ? -2.966 1.218 8.617 1.00 78.38 192 THR A O 1
ATOM 1504 N N . LEU A 1 193 ? -4.872 0.099 8.275 1.00 88.81 193 LEU A N 1
ATOM 1505 C CA . LEU A 1 193 ? -4.941 -0.468 9.623 1.00 88.81 193 LEU A CA 1
ATOM 1506 C C . LEU A 1 193 ? -3.792 -1.440 9.919 1.00 88.81 193 LEU A C 1
ATOM 1508 O O . LEU A 1 193 ? -3.202 -1.356 10.992 1.00 88.81 193 LEU A O 1
ATOM 1512 N N . ASP A 1 194 ? -3.408 -2.310 8.980 1.00 85.31 194 ASP A N 1
ATOM 1513 C CA . ASP A 1 194 ? -2.245 -3.195 9.164 1.00 85.31 194 ASP A CA 1
ATOM 1514 C C . ASP A 1 194 ? -0.945 -2.388 9.318 1.00 85.31 194 ASP A C 1
ATOM 1516 O O . ASP A 1 194 ? -0.109 -2.704 10.167 1.00 85.31 194 ASP A O 1
ATOM 1520 N N . LEU A 1 195 ? -0.811 -1.283 8.576 1.00 78.81 195 LEU A N 1
ATOM 1521 C CA . LEU A 1 195 ? 0.277 -0.326 8.754 1.00 78.81 195 LEU A CA 1
ATOM 1522 C C . LEU A 1 195 ? 0.251 0.324 10.150 1.00 78.81 195 LEU A C 1
ATOM 1524 O O . LEU A 1 195 ? 1.272 0.333 10.843 1.00 78.81 195 LEU A O 1
ATOM 1528 N N . MET A 1 196 ? -0.905 0.831 10.588 1.00 87.56 196 MET A N 1
ATOM 1529 C CA . MET A 1 196 ? -1.072 1.428 11.920 1.00 87.56 196 MET A CA 1
ATOM 1530 C C . MET A 1 196 ? -0.726 0.426 13.029 1.00 87.56 196 MET A C 1
ATOM 1532 O O . MET A 1 196 ? 0.006 0.775 13.953 1.00 87.56 196 MET A O 1
ATOM 1536 N N . SER A 1 197 ? -1.163 -0.831 12.909 1.00 90.25 197 SER A N 1
ATOM 1537 C CA . SER A 1 197 ? -0.870 -1.899 13.873 1.00 90.25 197 SER A CA 1
ATOM 1538 C C . SER A 1 197 ? 0.629 -2.150 14.054 1.00 90.25 197 SER A C 1
ATOM 1540 O O . SER A 1 197 ? 1.050 -2.557 15.137 1.00 90.25 197 SER A O 1
ATOM 1542 N N . ARG A 1 198 ? 1.440 -1.938 13.011 1.00 83.19 198 ARG A N 1
ATOM 1543 C CA . ARG A 1 198 ? 2.901 -2.136 13.047 1.00 83.19 198 ARG A CA 1
ATOM 1544 C C . ARG A 1 198 ? 3.652 -0.939 13.607 1.00 83.19 198 ARG A C 1
ATOM 1546 O O . ARG A 1 198 ? 4.721 -1.120 14.177 1.00 83.19 198 ARG A O 1
ATOM 1553 N N . LEU A 1 199 ? 3.098 0.259 13.429 1.00 82.94 199 LEU A N 1
ATOM 1554 C CA . LEU A 1 199 ? 3.689 1.527 13.865 1.00 82.94 199 LEU A CA 1
ATOM 1555 C C . LEU A 1 199 ? 3.134 2.025 15.207 1.00 82.94 199 LEU A C 1
ATOM 1557 O O . LEU A 1 199 ? 3.572 3.067 15.692 1.00 82.94 199 LEU A O 1
ATOM 1561 N N . LYS A 1 200 ? 2.178 1.310 15.814 1.00 89.62 200 LYS A N 1
ATOM 1562 C CA . LYS A 1 200 ? 1.441 1.766 17.004 1.00 89.62 200 LYS A CA 1
ATOM 1563 C C . LYS A 1 200 ? 2.328 2.128 18.199 1.00 89.62 200 LYS A C 1
ATOM 1565 O O . LYS A 1 200 ? 1.984 3.051 18.926 1.00 89.62 200 LYS A O 1
ATOM 1570 N N . GLN A 1 201 ? 3.469 1.453 18.359 1.00 90.38 201 GLN A N 1
ATOM 1571 C CA . GLN A 1 201 ? 4.436 1.717 19.435 1.00 90.38 201 GLN A CA 1
ATOM 1572 C C . GLN A 1 201 ? 5.436 2.832 19.094 1.00 90.38 201 GLN A C 1
ATOM 1574 O O . GLN A 1 201 ? 5.986 3.458 19.996 1.00 90.38 201 GLN A O 1
ATOM 1579 N N . ASP A 1 202 ? 5.665 3.095 17.805 1.00 84.75 202 ASP A N 1
ATOM 1580 C CA . ASP A 1 202 ? 6.704 4.018 17.336 1.00 84.75 202 ASP A CA 1
ATOM 1581 C C . ASP A 1 202 ? 6.163 5.414 17.003 1.00 84.75 202 ASP A C 1
ATOM 1583 O O . ASP A 1 202 ? 6.931 6.374 16.947 1.00 84.75 202 ASP A O 1
ATOM 1587 N N . VAL A 1 203 ? 4.852 5.540 16.759 1.00 84.06 203 VAL A N 1
ATOM 1588 C CA . VAL A 1 203 ? 4.204 6.806 16.389 1.00 84.06 203 VAL A CA 1
ATOM 1589 C C . VAL A 1 203 ? 3.280 7.285 17.514 1.00 84.06 203 VAL A C 1
ATOM 1591 O O . VAL A 1 203 ? 2.317 6.594 17.859 1.00 84.06 203 VAL A O 1
ATOM 1594 N N . PRO A 1 204 ? 3.496 8.494 18.068 1.00 89.19 204 PRO A N 1
ATOM 1595 C CA . PRO A 1 204 ? 2.686 9.000 19.170 1.00 89.19 204 PRO A CA 1
ATOM 1596 C C . PRO A 1 204 ? 1.215 9.157 18.760 1.00 89.19 204 PRO A C 1
ATOM 1598 O O . PRO A 1 204 ? 0.894 9.701 17.703 1.00 89.19 204 PRO A O 1
ATOM 1601 N N . GLY A 1 205 ? 0.309 8.670 19.613 1.00 92.06 205 GLY A N 1
ATOM 1602 C CA . GLY A 1 205 ? -1.142 8.717 19.389 1.00 92.06 205 GLY A CA 1
ATOM 1603 C C . GLY A 1 205 ? -1.675 7.719 18.352 1.00 92.06 205 GLY A C 1
ATOM 1604 O O . GLY A 1 205 ? -2.890 7.656 18.145 1.00 92.06 205 GLY A O 1
ATOM 1605 N N . MET A 1 206 ? -0.803 6.925 17.718 1.00 92.00 206 MET A N 1
ATOM 1606 C CA . MET A 1 206 ? -1.198 5.927 16.722 1.00 92.00 206 MET A CA 1
ATOM 1607 C C . MET A 1 206 ? -1.977 4.778 17.351 1.00 92.00 206 MET A C 1
ATOM 1609 O O . MET A 1 206 ? -3.025 4.417 16.834 1.00 92.00 206 MET A O 1
ATOM 1613 N N . GLU A 1 207 ? -1.515 4.254 18.487 1.00 94.69 207 GLU A N 1
ATOM 1614 C CA . GLU A 1 207 ? -2.178 3.152 19.191 1.00 94.69 207 GLU A CA 1
ATOM 1615 C C . GLU A 1 207 ? -3.620 3.488 19.593 1.00 94.69 207 GLU A C 1
ATOM 1617 O O . GLU A 1 207 ? -4.548 2.747 19.277 1.00 94.69 207 GLU A O 1
ATOM 1622 N N . VAL A 1 208 ? -3.826 4.654 20.210 1.00 95.06 208 VAL A N 1
ATOM 1623 C CA . VAL A 1 208 ? -5.163 5.123 20.607 1.00 95.06 208 VAL A CA 1
ATOM 1624 C C . VAL A 1 208 ? -6.065 5.298 19.384 1.00 95.06 208 VAL A C 1
ATOM 1626 O O . VAL A 1 208 ? -7.224 4.888 19.396 1.00 95.06 208 VAL A O 1
ATOM 1629 N N . SER A 1 209 ? -5.531 5.880 18.307 1.00 94.75 209 SER A N 1
ATOM 1630 C CA . SER A 1 209 ? -6.279 6.073 17.061 1.00 94.75 209 SER A CA 1
ATOM 1631 C C . SER A 1 209 ? -6.632 4.743 16.393 1.00 94.75 209 SER A C 1
ATOM 1633 O O . SER A 1 209 ? -7.736 4.594 15.883 1.00 94.75 209 SER A O 1
ATOM 1635 N N . PHE A 1 210 ? -5.714 3.777 16.417 1.00 95.50 210 PHE A N 1
ATOM 1636 C CA . PHE A 1 210 ? -5.897 2.448 15.850 1.00 95.50 210 PHE A CA 1
ATOM 1637 C C . PHE A 1 210 ? -7.049 1.708 16.535 1.00 95.50 210 PHE A C 1
ATOM 1639 O O . PH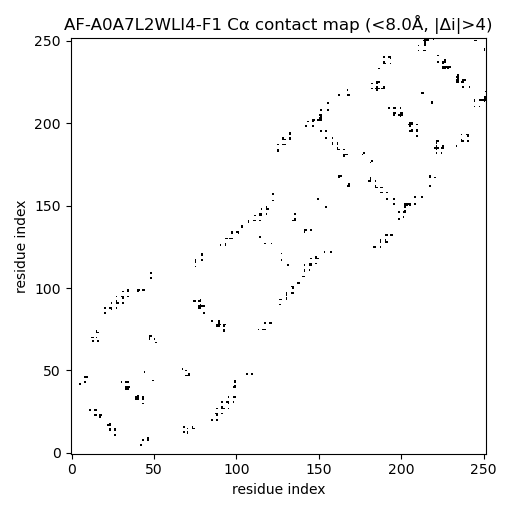E A 1 210 ? -8.007 1.340 15.860 1.00 95.50 210 PHE A O 1
ATOM 1646 N N . TYR A 1 211 ? -7.023 1.575 17.865 1.00 94.81 211 TYR A N 1
ATOM 1647 C CA . TYR A 1 211 ? -8.100 0.887 18.588 1.00 94.81 211 TYR A CA 1
ATOM 1648 C C . TYR A 1 211 ? -9.444 1.616 18.484 1.00 94.81 211 TYR A C 1
ATOM 1650 O O . TYR A 1 211 ? -10.477 0.962 18.380 1.00 94.81 211 TYR A O 1
ATOM 1658 N N . LYS A 1 212 ? -9.441 2.955 18.415 1.00 94.31 212 LYS A N 1
ATOM 1659 C CA . LYS A 1 212 ? -10.666 3.728 18.168 1.00 94.31 212 LYS A CA 1
ATOM 1660 C C . LYS A 1 212 ? -11.306 3.386 16.818 1.00 94.31 212 LYS A C 1
ATOM 1662 O O . LYS A 1 212 ? -12.525 3.303 16.736 1.00 94.31 212 LYS A O 1
ATOM 1667 N N . ILE A 1 213 ? -10.506 3.194 15.766 1.00 93.88 213 ILE A N 1
ATOM 1668 C CA . ILE A 1 213 ? -11.019 2.812 14.440 1.00 93.88 213 ILE A CA 1
ATOM 1669 C C . ILE A 1 213 ? -11.483 1.351 14.431 1.00 93.88 213 ILE A C 1
ATOM 1671 O O . ILE A 1 213 ? -12.456 1.035 13.756 1.00 93.88 213 ILE A O 1
ATOM 1675 N N . LEU A 1 214 ? -10.832 0.459 15.186 1.00 94.75 214 LEU A N 1
ATOM 1676 C CA . LEU A 1 214 ? -11.264 -0.940 15.288 1.00 94.75 214 LEU A CA 1
ATOM 1677 C C . LEU A 1 214 ? -12.664 -1.104 15.902 1.00 94.75 214 LEU A C 1
ATOM 1679 O O . LEU A 1 214 ? -13.339 -2.080 15.595 1.00 94.75 214 LEU A O 1
ATOM 1683 N N . GLN A 1 215 ? -13.102 -0.151 16.725 1.00 93.06 215 GLN A N 1
ATOM 1684 C CA . GLN A 1 215 ? -14.453 -0.101 17.301 1.00 93.06 215 GLN A CA 1
ATOM 1685 C C . GLN A 1 215 ? -15.474 0.620 16.402 1.00 93.06 215 GLN A C 1
ATOM 1687 O O . GLN A 1 215 ? -16.651 0.718 16.747 1.00 93.06 215 GLN A O 1
ATOM 1692 N N . ASP A 1 216 ? -15.050 1.158 15.256 1.00 92.00 216 ASP A N 1
ATOM 1693 C CA . ASP A 1 216 ? -15.948 1.835 14.325 1.00 92.00 216 ASP A CA 1
ATOM 1694 C C . ASP A 1 216 ? -16.815 0.808 13.581 1.00 92.00 216 ASP A C 1
ATOM 1696 O O . ASP A 1 216 ? -16.315 -0.075 12.883 1.00 92.00 216 ASP A O 1
ATOM 1700 N N . GLN A 1 217 ? -18.136 0.957 13.685 1.00 89.94 217 GLN A N 1
ATOM 1701 C CA . GLN A 1 217 ? -19.132 0.088 13.045 1.00 89.94 217 GLN A CA 1
ATOM 1702 C C . GLN A 1 217 ? -18.961 0.015 11.518 1.00 89.94 217 GLN A C 1
ATOM 1704 O O . GLN A 1 217 ? -19.277 -0.997 10.889 1.00 89.94 217 GLN A O 1
ATOM 1709 N N . ARG A 1 218 ? -18.397 1.059 10.898 1.00 90.56 218 ARG A N 1
ATOM 1710 C CA . ARG A 1 218 ? -18.140 1.099 9.451 1.00 90.56 218 ARG A CA 1
ATOM 1711 C C . ARG A 1 218 ? -17.055 0.103 9.021 1.00 90.56 218 ARG A C 1
ATOM 1713 O O . ARG A 1 218 ? -16.943 -0.184 7.828 1.00 90.56 218 ARG A O 1
ATOM 1720 N N . LEU A 1 219 ? -16.281 -0.465 9.956 1.00 92.00 219 LEU A N 1
ATOM 1721 C CA . LEU A 1 219 ? -15.225 -1.448 9.684 1.00 92.00 219 LEU A CA 1
ATOM 1722 C C . LEU A 1 219 ? -15.752 -2.848 9.313 1.00 92.00 219 LEU A C 1
ATOM 1724 O O . LEU A 1 219 ? -15.037 -3.613 8.657 1.00 92.00 219 LEU A O 1
ATOM 1728 N N . ILE A 1 220 ? -17.006 -3.171 9.649 1.00 90.69 220 ILE A N 1
ATOM 1729 C CA . ILE A 1 220 ? -17.628 -4.474 9.344 1.00 90.69 220 ILE A CA 1
ATOM 1730 C C . ILE A 1 220 ? -17.576 -4.772 7.840 1.00 90.69 220 ILE A C 1
ATOM 1732 O O . ILE A 1 220 ? -17.235 -5.880 7.419 1.00 90.69 220 ILE A O 1
ATOM 1736 N N . MET A 1 221 ? -17.897 -3.776 7.012 1.00 88.94 221 MET A N 1
ATOM 1737 C CA . MET A 1 221 ? -17.967 -3.940 5.561 1.00 88.94 221 MET A CA 1
ATOM 1738 C C . MET A 1 221 ? -16.579 -4.209 4.943 1.00 88.94 221 MET A C 1
ATOM 1740 O O . MET A 1 221 ? -16.444 -5.202 4.223 1.00 88.94 221 MET A O 1
ATOM 1744 N N . PRO A 1 222 ? -15.516 -3.429 5.246 1.00 89.62 222 PRO A N 1
ATOM 1745 C CA . PRO A 1 222 ? -14.158 -3.779 4.842 1.00 89.62 222 PRO A CA 1
ATOM 1746 C C . PRO A 1 222 ? -13.713 -5.183 5.258 1.00 89.62 222 PRO A C 1
ATOM 1748 O O . PRO A 1 222 ? -13.163 -5.911 4.430 1.00 89.62 222 PRO A O 1
ATOM 1751 N N . LEU A 1 223 ? -13.977 -5.586 6.506 1.00 93.19 223 LEU A N 1
ATOM 1752 C CA . LEU A 1 223 ? -13.639 -6.929 6.989 1.00 93.19 223 LEU A CA 1
ATOM 1753 C C . LEU A 1 223 ? -14.391 -8.012 6.212 1.00 93.19 223 LEU A C 1
ATOM 1755 O O . LEU A 1 223 ? -13.781 -8.991 5.790 1.00 93.19 223 LEU A O 1
ATOM 1759 N N . THR A 1 224 ? -15.681 -7.809 5.945 1.00 91.69 224 THR A N 1
ATOM 1760 C CA . THR A 1 224 ? -16.491 -8.737 5.143 1.00 91.69 224 THR A CA 1
ATOM 1761 C C . THR A 1 224 ? -15.896 -8.918 3.748 1.00 91.69 224 THR A C 1
ATOM 1763 O O . THR A 1 224 ? -15.717 -10.053 3.305 1.00 91.69 224 THR A O 1
ATOM 1766 N N . PHE A 1 225 ? -15.513 -7.827 3.074 1.00 89.56 225 PHE A N 1
ATOM 1767 C CA . PHE A 1 225 ? -14.866 -7.901 1.761 1.00 89.56 225 PHE A CA 1
ATOM 1768 C C . PHE A 1 225 ? -13.542 -8.667 1.788 1.00 89.56 225 PHE A C 1
ATOM 1770 O O . PHE A 1 225 ? -13.280 -9.457 0.886 1.00 89.56 225 PHE A O 1
ATOM 1777 N N . ALA A 1 226 ? -12.711 -8.458 2.808 1.00 90.88 226 ALA A N 1
ATOM 1778 C CA . ALA A 1 226 ? -11.438 -9.163 2.910 1.00 90.88 226 ALA A CA 1
ATOM 1779 C C . ALA A 1 226 ? -11.602 -10.650 3.233 1.00 90.88 226 ALA A C 1
ATOM 1781 O O . ALA A 1 226 ? -10.916 -11.474 2.636 1.00 90.88 226 ALA A O 1
ATOM 1782 N N . LEU A 1 227 ? -12.505 -11.000 4.151 1.00 93.81 227 LEU A N 1
ATOM 1783 C CA . LEU A 1 227 ? -12.716 -12.380 4.601 1.00 93.81 227 LEU A CA 1
ATOM 1784 C C . LEU A 1 227 ? -13.430 -13.250 3.559 1.00 93.81 227 LEU A C 1
ATOM 1786 O O . LEU A 1 227 ? -13.285 -14.468 3.586 1.00 93.81 227 LEU A O 1
ATOM 1790 N N . THR A 1 228 ? -14.177 -12.632 2.642 1.00 92.75 228 THR A N 1
ATOM 1791 C CA . THR A 1 228 ? -14.861 -13.313 1.529 1.00 92.75 228 THR A CA 1
ATOM 1792 C C . THR A 1 228 ? -14.091 -13.240 0.208 1.00 92.75 228 THR A C 1
ATOM 1794 O O . THR A 1 228 ? -14.603 -13.665 -0.823 1.00 92.75 228 THR A O 1
ATOM 1797 N N . SER A 1 229 ? -12.868 -12.700 0.218 1.00 89.19 229 SER A N 1
ATOM 1798 C CA . SER A 1 229 ? -12.038 -12.575 -0.981 1.00 89.19 229 SER A CA 1
ATOM 1799 C C . SER A 1 229 ? -11.394 -13.903 -1.389 1.00 89.19 229 SER A C 1
ATOM 1801 O O . SER A 1 229 ? -10.918 -14.664 -0.548 1.00 89.19 229 SER A O 1
ATOM 1803 N N . ASP A 1 230 ? -11.262 -14.119 -2.699 1.00 88.62 230 ASP A N 1
ATOM 1804 C CA . ASP A 1 230 ? -10.482 -15.223 -3.273 1.00 88.62 230 ASP A CA 1
ATOM 1805 C C . ASP A 1 230 ? -8.959 -14.995 -3.153 1.00 88.62 230 ASP A C 1
ATOM 1807 O O . ASP A 1 230 ? -8.148 -15.896 -3.392 1.00 88.62 230 ASP A O 1
ATOM 1811 N N . HIS A 1 231 ? -8.531 -13.781 -2.786 1.00 81.31 231 HIS A N 1
ATOM 1812 C CA . HIS A 1 231 ? -7.122 -13.422 -2.658 1.00 81.31 231 HIS A CA 1
ATOM 1813 C C . HIS A 1 231 ? -6.594 -13.680 -1.243 1.00 81.31 231 HIS A C 1
ATOM 1815 O O . HIS A 1 231 ? -6.915 -12.964 -0.292 1.00 81.31 231 HIS A O 1
ATOM 1821 N N . ARG A 1 232 ? -5.671 -14.644 -1.121 1.00 84.06 232 ARG A N 1
ATOM 1822 C CA . ARG A 1 232 ? -5.029 -15.034 0.149 1.00 84.06 232 ARG A CA 1
ATOM 1823 C C . ARG A 1 232 ? -4.484 -13.854 0.959 1.00 84.06 232 ARG A C 1
ATOM 1825 O O . ARG A 1 232 ? -4.647 -13.834 2.175 1.00 84.06 232 ARG A O 1
ATOM 1832 N N . GLU A 1 233 ? -3.821 -12.899 0.311 1.00 80.06 233 GLU A N 1
ATOM 1833 C CA . GLU A 1 233 ? -3.235 -11.734 0.990 1.00 80.06 233 GLU A CA 1
ATOM 1834 C C . GLU A 1 233 ? -4.301 -10.882 1.688 1.00 80.06 233 GLU A C 1
ATOM 1836 O O . GLU A 1 233 ? -4.109 -10.469 2.831 1.00 80.06 233 GLU A O 1
ATOM 1841 N N . GLN A 1 234 ? -5.449 -10.672 1.039 1.00 81.94 234 GLN A N 1
ATOM 1842 C CA . GLN A 1 234 ? -6.548 -9.884 1.599 1.00 81.94 234 GLN A CA 1
ATOM 1843 C C . GLN A 1 234 ? -7.169 -10.587 2.803 1.00 81.94 234 GLN A C 1
ATOM 1845 O O . GLN A 1 234 ? -7.332 -9.965 3.852 1.00 81.94 234 GLN A O 1
ATOM 1850 N N . VAL A 1 235 ? -7.414 -11.895 2.693 1.00 91.56 235 VAL A N 1
ATOM 1851 C CA . VAL A 1 235 ? -7.937 -12.709 3.800 1.00 91.56 235 VAL A CA 1
ATOM 1852 C C . VAL A 1 235 ? -6.990 -12.669 5.001 1.00 91.56 235 VAL A C 1
ATOM 1854 O O . VAL A 1 235 ? -7.431 -12.493 6.134 1.00 91.56 235 VAL A O 1
ATOM 1857 N N . GLN A 1 236 ? -5.676 -12.781 4.778 1.00 89.31 236 GLN A N 1
ATOM 1858 C CA . GLN A 1 236 ? -4.686 -12.738 5.860 1.00 89.31 236 GLN A CA 1
ATOM 1859 C C . GLN A 1 236 ? -4.638 -11.386 6.577 1.00 89.31 236 GLN A C 1
ATOM 1861 O O . GLN A 1 236 ? -4.500 -11.357 7.802 1.00 89.31 236 GLN A O 1
ATOM 1866 N N . VAL A 1 237 ? -4.740 -10.278 5.839 1.00 86.88 237 VAL A N 1
ATOM 1867 C CA . VAL A 1 237 ? -4.829 -8.939 6.439 1.00 86.88 237 VAL A CA 1
ATOM 1868 C C . VAL A 1 237 ? -6.133 -8.809 7.229 1.00 86.88 237 VAL A C 1
ATOM 1870 O O . VAL A 1 237 ? -6.093 -8.424 8.395 1.00 86.88 237 VAL A O 1
ATOM 1873 N N . GLY A 1 238 ? -7.267 -9.207 6.644 1.00 92.94 238 GLY A N 1
ATOM 1874 C CA . GLY A 1 238 ? -8.575 -9.170 7.304 1.00 92.94 238 GLY A CA 1
ATOM 1875 C C . GLY A 1 238 ? -8.607 -9.964 8.611 1.00 92.94 238 GLY A C 1
ATOM 1876 O O . GLY A 1 238 ? -9.004 -9.428 9.641 1.00 92.94 238 GLY A O 1
ATOM 1877 N N . LEU A 1 239 ? -8.111 -11.205 8.605 1.00 94.06 239 LEU A N 1
ATOM 1878 C CA . LEU A 1 239 ? -8.037 -12.049 9.804 1.00 94.06 239 LEU A CA 1
ATOM 1879 C C . LEU A 1 239 ? -7.145 -11.451 10.891 1.00 94.06 239 LEU A C 1
ATOM 1881 O O . LEU A 1 239 ? -7.491 -11.510 12.066 1.00 94.06 239 LEU A O 1
ATOM 1885 N N . ARG A 1 240 ? -6.001 -10.868 10.518 1.00 91.94 240 ARG A N 1
ATOM 1886 C CA . ARG A 1 240 ? -5.094 -10.235 11.483 1.00 91.94 240 ARG A CA 1
ATOM 1887 C C . ARG A 1 240 ? -5.774 -9.071 12.196 1.00 91.94 240 ARG A C 1
ATOM 1889 O O . ARG A 1 240 ? -5.705 -8.992 13.417 1.00 91.94 240 ARG A O 1
ATOM 1896 N N . ILE A 1 241 ? -6.444 -8.205 11.437 1.00 94.44 241 ILE A N 1
ATOM 1897 C CA . ILE A 1 241 ? -7.196 -7.078 11.996 1.00 94.44 241 ILE A CA 1
ATOM 1898 C C . ILE A 1 241 ? -8.364 -7.573 12.853 1.00 94.44 241 ILE A C 1
ATOM 1900 O O . ILE A 1 241 ? -8.557 -7.068 13.954 1.00 94.44 241 ILE A O 1
ATOM 1904 N N . LEU A 1 242 ? -9.096 -8.594 12.396 1.00 94.50 242 LEU A N 1
ATOM 1905 C CA . LEU A 1 242 ? -10.202 -9.185 13.150 1.00 94.50 242 LEU A CA 1
ATOM 1906 C C . LEU A 1 242 ? -9.741 -9.744 14.501 1.00 94.50 242 LEU A C 1
ATOM 1908 O O . LEU A 1 242 ? -10.370 -9.465 15.515 1.00 94.50 242 LEU A O 1
ATOM 1912 N N . PHE A 1 243 ? -8.646 -10.508 14.538 1.00 93.44 243 PHE A N 1
ATOM 1913 C CA . PHE A 1 243 ? -8.134 -11.062 15.795 1.00 93.44 243 PHE A CA 1
ATOM 1914 C C . PHE A 1 243 ? -7.660 -9.983 16.766 1.00 93.44 243 PHE A C 1
ATOM 1916 O O . PHE A 1 243 ? -7.830 -10.136 17.974 1.00 93.44 243 PHE A O 1
ATOM 1923 N N . GLU A 1 244 ? -7.103 -8.889 16.256 1.00 92.38 244 GLU A N 1
ATOM 1924 C CA . GLU A 1 244 ? -6.730 -7.748 17.087 1.00 92.38 244 GLU A CA 1
ATOM 1925 C C . GLU A 1 244 ? -7.976 -7.056 17.668 1.00 92.38 244 GLU A C 1
ATOM 1927 O O . GLU A 1 244 ? -8.012 -6.715 18.849 1.00 92.38 244 GLU A O 1
ATOM 1932 N N . ALA A 1 245 ? -9.021 -6.892 16.855 1.00 92.06 245 ALA A N 1
ATOM 1933 C CA . ALA A 1 245 ? -10.230 -6.166 17.226 1.00 92.06 245 ALA A CA 1
ATOM 1934 C C . ALA A 1 245 ? -11.194 -6.970 18.117 1.00 92.06 245 ALA A C 1
ATOM 1936 O O . ALA A 1 245 ? -11.857 -6.388 18.970 1.00 92.06 245 ALA A O 1
ATOM 1937 N N . ALA A 1 246 ? -11.225 -8.300 17.986 1.00 89.81 246 ALA A N 1
ATOM 1938 C CA . ALA A 1 246 ? -12.155 -9.188 18.694 1.00 89.81 246 ALA A CA 1
ATOM 1939 C C . ALA A 1 246 ? -12.044 -9.146 20.231 1.00 89.81 246 ALA A C 1
ATOM 1941 O O . ALA A 1 246 ? -12.944 -9.607 20.929 1.00 89.81 246 ALA A O 1
ATOM 1942 N N . HIS A 1 247 ? -10.941 -8.619 20.766 1.00 87.75 247 HIS A N 1
ATOM 1943 C CA . HIS A 1 247 ? -10.717 -8.483 22.206 1.00 87.75 247 HIS A CA 1
ATOM 1944 C C . HIS A 1 247 ? -11.178 -7.126 22.762 1.00 87.75 247 HIS A C 1
ATOM 1946 O O . HIS A 1 247 ? -11.096 -6.903 23.971 1.00 87.75 247 HIS A O 1
ATOM 1952 N N . LEU A 1 248 ? -11.616 -6.203 21.900 1.00 90.00 248 LEU A N 1
ATOM 1953 C CA . LEU A 1 248 ? -12.039 -4.868 22.305 1.00 90.00 248 LEU A CA 1
ATOM 1954 C C . LEU A 1 248 ? -13.481 -4.884 22.828 1.00 90.00 248 LEU A C 1
ATOM 1956 O O . LEU A 1 248 ? -14.323 -5.611 22.297 1.00 90.00 248 LEU A O 1
ATOM 1960 N N . PRO A 1 249 ? -13.794 -4.057 23.841 1.00 84.19 249 PRO A N 1
ATOM 1961 C CA . PRO A 1 249 ? -15.178 -3.833 24.226 1.00 84.19 249 PRO A CA 1
ATOM 1962 C C . PRO A 1 249 ? -15.930 -3.191 23.057 1.00 84.19 249 PRO A C 1
ATOM 1964 O O . PRO A 1 249 ? -15.355 -2.387 22.320 1.00 84.19 249 PRO A O 1
ATOM 1967 N N . ASP A 1 250 ? -17.202 -3.555 22.902 1.00 80.56 250 ASP A N 1
ATOM 1968 C CA . ASP A 1 250 ? -18.102 -3.009 21.880 1.00 80.56 250 ASP A CA 1
ATOM 1969 C C . ASP A 1 250 ? -17.602 -3.187 20.433 1.00 80.56 250 ASP A C 1
ATOM 1971 O O . ASP A 1 250 ? -17.947 -2.397 19.551 1.00 80.56 250 ASP A O 1
ATOM 1975 N N . PHE A 1 251 ? -16.790 -4.225 20.174 1.00 79.62 251 PHE A N 1
ATOM 1976 C CA . PHE A 1 251 ? -16.484 -4.625 18.803 1.00 79.62 251 PHE A CA 1
ATOM 1977 C C . PHE A 1 251 ? -17.790 -5.044 18.095 1.00 79.62 251 PHE A C 1
ATOM 1979 O O . PHE A 1 251 ? -18.511 -5.878 18.653 1.00 79.62 251 PHE A O 1
ATOM 1986 N N . PRO A 1 252 ? -18.118 -4.443 16.934 1.00 62.16 252 PRO A N 1
ATOM 1987 C CA . PRO A 1 252 ? -19.343 -4.726 16.186 1.00 62.16 252 PRO A CA 1
ATOM 1988 C C . PRO A 1 252 ? -19.599 -6.201 15.859 1.00 62.16 252 PRO A C 1
ATOM 1990 O O . PRO A 1 252 ? -18.635 -6.910 15.485 1.00 62.16 252 PRO A O 1
#

Mean predicted aligned error: 13.86 Å